Protein AF-A0A497NXS5-F1 (afdb_monomer_lite)

Sequence (259 aa):
MAKKSTVALAIIAIIGWTFWLGASTYSDSLRNEIISLKTELSSVKEAYNKILEENSKLLEENSLLEEENSLLKRDYAVLKENYSKLKVMYDRLVEEFEGVKDFKSKYEKLKREYEQLEIKYSELSALEEDYESLKEAYEKLKENYEKILREGEAIATSAEWISEDKRLKVTSELIPVFWFGKLRGYKVRVTVTNISNEPLGKVWIFIFPYVGDKLYTWDKYDHVTTVENLYMGESYTYEFDDLPKEMTTYKVLALSGIP

Foldseek 3Di:
DPPVVVVVVVVVVVVVVVVCVVVVVVVVVVVVVVVVVVVVVVVVVVVVVVVVVVVVVVVVVVVVVVVVVVVVVVVVVVVVVVVVVVVVVVVVVVVVVVVCVVVVVVVVVVVVVVVVVVVVVVVVVVVVVVVVVVVVVVVVLVVVVVVVVVLVVLEPQKDWDAAPVRQKTKMKGKAFDDDPSDGAFIKIKMKIFGQDPAWFQKKKKFKFFDQVPHTDDDDCPQGIDMDGGHGHRRMDMDMRPDHGPSGSYMDMHMDTDDD

Structure (mmCIF, N/CA/C/O backbone):
data_AF-A0A497NXS5-F1
#
_entry.id   AF-A0A497NXS5-F1
#
loop_
_atom_site.group_PDB
_atom_site.id
_atom_site.type_symbol
_atom_site.label_atom_id
_atom_site.label_alt_id
_atom_site.label_comp_id
_atom_site.label_asym_id
_atom_site.label_entity_id
_atom_site.label_seq_id
_atom_site.pdbx_PDB_ins_code
_atom_site.Cartn_x
_atom_site.Cartn_y
_atom_site.Cartn_z
_atom_site.occupancy
_atom_site.B_iso_or_equiv
_atom_site.auth_seq_id
_atom_site.auth_comp_id
_atom_site.auth_asym_id
_atom_site.auth_atom_id
_atom_site.pdbx_PDB_model_num
ATOM 1 N N . MET A 1 1 ? 79.998 34.307 -146.335 1.00 54.78 1 MET A N 1
ATOM 2 C CA . MET A 1 1 ? 79.649 32.997 -145.734 1.00 54.78 1 MET A CA 1
ATOM 3 C C . MET A 1 1 ? 79.576 33.020 -144.192 1.00 54.78 1 MET A C 1
ATOM 5 O O . MET A 1 1 ? 78.874 32.192 -143.636 1.00 54.78 1 MET A O 1
ATOM 9 N N . ALA A 1 2 ? 80.173 34.005 -143.496 1.00 56.09 2 ALA A N 1
ATOM 10 C CA . ALA A 1 2 ? 80.206 34.079 -142.022 1.00 56.09 2 ALA A CA 1
ATOM 11 C C . ALA A 1 2 ? 78.858 34.361 -141.306 1.00 56.09 2 ALA A C 1
ATOM 13 O O . ALA A 1 2 ? 78.621 33.825 -140.230 1.00 56.09 2 ALA A O 1
ATOM 14 N N . LYS A 1 3 ? 77.936 35.140 -141.900 1.00 56.00 3 LYS A N 1
ATOM 15 C CA . LYS A 1 3 ? 76.668 35.537 -141.240 1.00 56.00 3 LYS A CA 1
ATOM 16 C C . LYS A 1 3 ? 75.658 34.397 -141.017 1.00 56.00 3 LYS A C 1
ATOM 18 O O . LYS A 1 3 ? 74.812 34.518 -140.145 1.00 56.00 3 LYS A O 1
ATOM 23 N N . LYS A 1 4 ? 75.713 33.303 -141.791 1.00 57.88 4 LYS A N 1
ATOM 24 C CA . LYS A 1 4 ? 74.784 32.162 -141.622 1.00 57.88 4 LYS A CA 1
ATOM 25 C C . LYS A 1 4 ? 75.192 31.250 -140.455 1.00 57.88 4 LYS A C 1
ATOM 27 O O . LYS A 1 4 ? 74.324 30.712 -139.778 1.00 57.88 4 LYS A O 1
ATOM 32 N N . SER A 1 5 ? 76.496 31.132 -140.185 1.00 60.81 5 SER A N 1
ATOM 33 C CA . SER A 1 5 ? 77.036 30.315 -139.087 1.00 60.81 5 SER A CA 1
ATOM 34 C C . SER A 1 5 ? 76.746 30.917 -137.711 1.00 60.81 5 SER A C 1
ATOM 36 O O . SER A 1 5 ? 76.461 30.184 -136.769 1.00 60.81 5 SER A O 1
ATOM 38 N N . THR A 1 6 ? 76.780 32.245 -137.587 1.00 67.00 6 THR A N 1
ATOM 39 C CA . THR A 1 6 ? 76.453 32.943 -136.335 1.00 67.00 6 THR A CA 1
ATOM 40 C C . THR A 1 6 ? 74.967 32.862 -135.991 1.00 67.00 6 THR A C 1
ATOM 42 O O . THR A 1 6 ? 74.626 32.709 -134.823 1.00 67.00 6 THR A O 1
ATOM 45 N N . VAL A 1 7 ? 74.081 32.889 -136.993 1.00 69.31 7 VAL A N 1
ATOM 46 C CA . VAL A 1 7 ? 72.631 32.725 -136.783 1.00 69.31 7 VAL A CA 1
ATOM 47 C C . VAL A 1 7 ? 72.288 31.304 -136.319 1.00 69.31 7 VAL A C 1
ATOM 49 O O . VAL A 1 7 ? 71.499 31.145 -135.394 1.00 69.31 7 VAL A O 1
ATOM 52 N N . ALA A 1 8 ? 72.913 30.271 -136.894 1.00 70.12 8 ALA A N 1
ATOM 53 C CA . ALA A 1 8 ? 72.696 28.885 -136.469 1.00 70.12 8 ALA A CA 1
ATOM 54 C C . ALA A 1 8 ? 73.175 28.627 -135.026 1.00 70.12 8 ALA A C 1
ATOM 56 O O . ALA A 1 8 ? 72.462 28.003 -134.242 1.00 70.12 8 ALA A O 1
ATOM 57 N N . LEU A 1 9 ? 74.342 29.165 -134.652 1.00 72.44 9 LEU A N 1
ATOM 58 C CA . LEU A 1 9 ? 74.856 29.087 -133.279 1.00 72.44 9 LEU A CA 1
ATOM 59 C C . LEU A 1 9 ? 73.950 29.819 -132.277 1.00 72.44 9 LEU A C 1
ATOM 61 O O . LEU A 1 9 ? 73.725 29.311 -131.181 1.00 72.44 9 LEU A O 1
ATOM 65 N N . ALA A 1 10 ? 73.379 30.965 -132.660 1.00 70.94 10 ALA A N 1
ATOM 66 C CA . ALA A 1 10 ? 72.433 31.695 -131.819 1.00 70.94 10 ALA A CA 1
ATOM 67 C C . ALA A 1 10 ? 71.135 30.904 -131.579 1.00 70.94 10 ALA A C 1
ATOM 69 O O . ALA A 1 10 ? 70.653 30.849 -130.452 1.00 70.94 10 ALA A O 1
ATOM 70 N N . ILE A 1 11 ? 70.597 30.237 -132.607 1.00 72.56 11 ILE A N 1
ATOM 71 C CA . ILE A 1 11 ? 69.391 29.403 -132.477 1.00 72.56 11 ILE A CA 1
ATOM 72 C C . ILE A 1 11 ? 69.649 28.204 -131.554 1.00 72.56 11 ILE A C 1
ATOM 74 O O . ILE A 1 11 ? 68.834 27.928 -130.679 1.00 72.56 11 ILE A O 1
ATOM 78 N N . ILE A 1 12 ? 70.795 27.527 -131.690 1.00 74.56 12 ILE A N 1
ATOM 79 C CA . ILE A 1 12 ? 71.166 26.399 -130.818 1.00 74.56 12 ILE A CA 1
ATOM 80 C C . ILE A 1 12 ? 71.338 26.860 -129.366 1.00 74.56 12 ILE A C 1
ATOM 82 O O . ILE A 1 12 ? 70.873 26.177 -128.458 1.00 74.56 12 ILE A O 1
ATOM 86 N N . ALA A 1 13 ? 71.943 28.028 -129.137 1.00 72.62 13 ALA A N 1
ATOM 87 C CA . ALA A 1 13 ? 72.076 28.593 -127.797 1.00 72.62 13 ALA A CA 1
ATOM 88 C C . ALA A 1 13 ? 70.711 28.938 -127.174 1.00 72.62 13 ALA A C 1
ATOM 90 O O . ALA A 1 13 ? 70.489 28.648 -126.002 1.00 72.62 13 ALA A O 1
ATOM 91 N N . ILE A 1 14 ? 69.774 29.488 -127.956 1.00 73.06 14 ILE A N 1
ATOM 92 C CA . ILE A 1 14 ? 68.408 29.791 -127.496 1.00 73.06 14 ILE A CA 1
ATOM 93 C C . ILE A 1 14 ? 67.638 28.502 -127.187 1.00 73.06 14 ILE A C 1
ATOM 95 O O . ILE A 1 14 ? 66.995 28.411 -126.142 1.00 73.06 14 ILE A O 1
ATOM 99 N N . ILE A 1 15 ? 67.720 27.483 -128.047 1.00 72.12 15 ILE A N 1
ATOM 100 C CA . ILE A 1 15 ? 67.072 26.182 -127.812 1.00 72.12 15 ILE A CA 1
ATOM 101 C C . ILE A 1 15 ? 67.685 25.492 -126.586 1.00 72.12 15 ILE A C 1
ATOM 103 O O . ILE A 1 15 ? 66.959 24.993 -125.734 1.00 72.12 15 ILE A O 1
ATOM 107 N N . GLY A 1 16 ? 69.012 25.519 -126.447 1.00 70.94 16 GLY A N 1
ATOM 108 C CA . GLY A 1 16 ? 69.706 24.978 -125.280 1.00 70.94 16 GLY A CA 1
ATOM 109 C C . GLY A 1 16 ? 69.323 25.698 -123.986 1.00 70.94 16 GLY A C 1
ATOM 110 O O . GLY A 1 16 ? 69.068 25.046 -122.978 1.00 70.94 16 GLY A O 1
ATOM 111 N N . TRP A 1 17 ? 69.210 27.029 -124.016 1.00 72.31 17 TRP A N 1
ATOM 112 C CA . TRP A 1 17 ? 68.829 27.819 -122.846 1.00 72.31 17 TRP A CA 1
ATOM 113 C C . TRP A 1 17 ? 67.354 27.635 -122.475 1.00 72.31 17 TRP A C 1
ATOM 115 O O . TRP A 1 17 ? 67.046 27.472 -121.299 1.00 72.31 17 TRP A O 1
ATOM 125 N N . THR A 1 18 ? 66.453 27.580 -123.461 1.00 68.19 18 THR A N 1
ATOM 126 C CA . THR A 1 18 ? 65.016 27.325 -123.238 1.00 68.19 18 THR A CA 1
ATOM 127 C C . THR A 1 18 ? 64.747 25.901 -122.754 1.00 68.19 18 THR A C 1
ATOM 129 O O . THR A 1 18 ? 63.936 25.718 -121.850 1.00 68.19 18 THR A O 1
ATOM 132 N N . PHE A 1 19 ? 65.467 24.901 -123.273 1.00 73.81 19 PHE A N 1
ATOM 133 C CA . PHE A 1 19 ? 65.402 23.526 -122.773 1.00 73.81 19 PHE A CA 1
ATOM 134 C C . PHE A 1 19 ? 65.973 23.408 -121.356 1.00 73.81 19 PHE A C 1
ATOM 136 O O . PHE A 1 19 ? 65.349 22.781 -120.506 1.00 73.81 19 PHE A O 1
ATOM 143 N N . TRP A 1 20 ? 67.115 24.042 -121.068 1.00 73.06 20 TRP A N 1
ATOM 144 C CA . TRP A 1 20 ? 67.703 24.047 -119.726 1.00 73.06 20 TRP A CA 1
ATOM 145 C C . TRP A 1 20 ? 66.806 24.759 -118.711 1.00 73.06 20 TRP A C 1
ATOM 147 O O . TRP A 1 20 ? 66.601 24.221 -117.631 1.00 73.06 20 TRP A O 1
ATOM 157 N N . LEU A 1 21 ? 66.213 25.903 -119.075 1.00 66.31 21 LEU A N 1
ATOM 158 C CA . LEU A 1 21 ? 65.217 26.610 -118.262 1.00 66.31 21 LEU A CA 1
ATOM 159 C C . LEU A 1 21 ? 63.960 25.760 -118.029 1.00 66.31 21 LEU A C 1
ATOM 161 O O . LEU A 1 21 ? 63.461 25.708 -116.911 1.00 66.31 21 LEU A O 1
ATOM 165 N N . GLY A 1 22 ? 63.444 25.071 -119.050 1.00 67.75 22 GLY A N 1
ATOM 166 C CA . GLY A 1 22 ? 62.284 24.182 -118.906 1.00 67.75 22 GLY A CA 1
ATOM 167 C C . GLY A 1 22 ? 62.575 22.949 -118.041 1.00 67.75 22 GLY A C 1
ATOM 168 O O . GLY A 1 22 ? 61.784 22.594 -117.171 1.00 67.75 22 GLY A O 1
ATOM 169 N N . ALA A 1 23 ? 63.736 22.320 -118.235 1.00 67.00 23 ALA A N 1
ATOM 170 C CA . ALA A 1 23 ? 64.165 21.161 -117.458 1.00 67.00 23 ALA A CA 1
ATOM 171 C C . ALA A 1 23 ? 64.509 21.528 -116.003 1.00 67.00 23 ALA A C 1
ATOM 173 O O . ALA A 1 23 ? 64.171 20.770 -115.093 1.00 67.00 23 ALA A O 1
ATOM 174 N N . SER A 1 24 ? 65.134 22.688 -115.765 1.00 72.00 24 SER A N 1
ATOM 175 C CA . SER A 1 24 ? 65.452 23.165 -114.415 1.00 72.00 24 SER A CA 1
ATOM 176 C C . SER A 1 24 ? 64.194 23.560 -113.650 1.00 72.00 24 SER A C 1
ATOM 178 O O . SER A 1 24 ? 63.999 23.092 -112.535 1.00 72.00 24 SER A O 1
ATOM 180 N N . THR A 1 25 ? 63.282 24.313 -114.270 1.00 72.12 25 THR A N 1
ATOM 181 C CA . THR A 1 25 ? 62.027 24.738 -113.625 1.00 72.12 25 THR A CA 1
ATOM 182 C C . THR A 1 25 ? 61.106 23.565 -113.283 1.00 72.12 25 THR A C 1
ATOM 184 O O . THR A 1 25 ? 60.545 23.534 -112.188 1.00 72.12 25 THR A O 1
ATOM 187 N N . TYR A 1 26 ? 60.984 22.565 -114.163 1.00 72.44 26 TYR A N 1
ATOM 188 C CA . TYR A 1 26 ? 60.206 21.354 -113.879 1.00 72.44 26 TYR A CA 1
ATOM 189 C C . TYR A 1 26 ? 60.838 20.507 -112.761 1.00 72.44 26 TYR A C 1
ATOM 191 O O . TYR A 1 26 ? 60.142 20.047 -111.853 1.00 72.44 26 TYR A O 1
ATOM 199 N N . SER A 1 27 ? 62.167 20.353 -112.781 1.00 77.69 27 SER A N 1
ATOM 200 C CA . SER A 1 27 ? 62.915 19.666 -111.721 1.00 77.69 27 SER A CA 1
ATOM 201 C C . SER A 1 27 ? 62.800 20.383 -110.369 1.00 77.69 27 SER A C 1
ATOM 203 O O . SER A 1 27 ? 62.645 19.727 -109.339 1.00 77.69 27 SER A O 1
ATOM 205 N N . ASP A 1 28 ? 62.850 21.716 -110.355 1.00 83.75 28 ASP A N 1
ATOM 206 C CA . ASP A 1 28 ? 62.702 22.521 -109.141 1.00 83.75 28 ASP A CA 1
ATOM 207 C C . ASP A 1 28 ? 61.271 22.453 -108.585 1.00 83.75 28 ASP A C 1
ATOM 209 O O . ASP A 1 28 ? 61.092 22.361 -107.370 1.00 83.75 28 ASP A O 1
ATOM 213 N N . SER A 1 29 ? 60.250 22.409 -109.450 1.00 84.38 29 SER A N 1
ATOM 214 C CA . SER A 1 29 ? 58.847 22.241 -109.041 1.00 84.38 29 SER A CA 1
ATOM 215 C C . SER A 1 29 ? 58.609 20.911 -108.323 1.00 84.38 29 SER A C 1
ATOM 217 O O . SER A 1 29 ? 58.080 20.900 -107.212 1.00 84.38 29 SER A O 1
ATOM 219 N N . LEU A 1 30 ? 59.048 19.794 -108.916 1.00 83.31 30 LEU A N 1
ATOM 220 C CA . LEU A 1 30 ? 58.937 18.465 -108.301 1.00 83.31 30 LEU A CA 1
ATOM 221 C C . LEU A 1 30 ? 59.725 18.378 -106.991 1.00 83.31 30 LEU A C 1
ATOM 223 O O . LEU A 1 30 ? 59.269 17.788 -106.013 1.00 83.31 30 LEU A O 1
ATOM 227 N N . ARG A 1 31 ? 60.911 18.994 -106.945 1.00 85.94 31 ARG A N 1
ATOM 228 C CA . ARG A 1 31 ? 61.721 19.061 -105.727 1.00 85.94 31 ARG A CA 1
ATOM 229 C C . ARG A 1 31 ? 61.001 19.821 -104.613 1.00 85.94 31 ARG A C 1
ATOM 231 O O . ARG A 1 31 ? 61.014 19.358 -103.474 1.00 85.94 31 ARG A O 1
ATOM 238 N N . ASN A 1 32 ? 60.373 20.952 -104.929 1.00 88.38 32 ASN A N 1
ATOM 239 C CA . ASN A 1 32 ? 59.605 21.740 -103.965 1.00 88.38 32 ASN A CA 1
ATOM 240 C C . ASN A 1 32 ? 58.371 20.979 -103.461 1.00 88.38 32 ASN A C 1
ATOM 242 O O . ASN A 1 32 ? 58.101 20.998 -102.263 1.00 88.38 32 ASN A O 1
ATOM 246 N N . GLU A 1 33 ? 57.676 20.248 -104.335 1.00 89.75 33 GLU A N 1
ATOM 247 C CA . GLU A 1 33 ? 56.541 19.397 -103.958 1.00 89.75 33 GLU A CA 1
ATOM 248 C C . GLU A 1 33 ? 56.971 18.249 -103.028 1.00 89.75 33 GLU A C 1
ATOM 250 O O . GLU A 1 33 ? 56.355 18.036 -101.986 1.00 89.75 33 GLU A O 1
ATOM 255 N N . ILE A 1 34 ? 58.098 17.583 -103.316 1.00 87.12 34 ILE A N 1
ATOM 256 C CA . ILE A 1 34 ? 58.685 16.561 -102.429 1.00 87.12 34 ILE A CA 1
ATOM 257 C C . ILE A 1 34 ? 59.048 17.154 -101.059 1.00 87.12 34 ILE A C 1
ATOM 259 O O . ILE A 1 34 ? 58.826 16.514 -100.029 1.00 87.12 34 ILE A O 1
ATOM 263 N N . ILE A 1 35 ? 59.607 18.369 -101.023 1.00 91.31 35 ILE A N 1
ATOM 264 C CA . ILE A 1 35 ? 59.926 19.064 -99.767 1.00 91.31 35 ILE A CA 1
ATOM 265 C C . ILE A 1 35 ? 58.641 19.406 -98.991 1.00 91.31 35 ILE A C 1
ATOM 267 O O . ILE A 1 35 ? 58.600 19.187 -97.777 1.00 91.31 35 ILE A O 1
ATOM 271 N N . SER A 1 36 ? 57.591 19.883 -99.670 1.00 93.00 36 SER A N 1
ATOM 272 C CA . SER A 1 36 ? 56.281 20.174 -99.064 1.00 93.00 36 SER A CA 1
ATOM 273 C C . SER A 1 36 ? 55.655 18.919 -98.464 1.00 93.00 36 SER A C 1
ATOM 275 O O . SER A 1 36 ? 55.391 18.882 -97.265 1.00 93.00 36 SER A O 1
ATOM 277 N N . LEU A 1 37 ? 55.544 17.845 -99.250 1.00 92.44 37 LEU A N 1
ATOM 278 C CA . LEU A 1 37 ? 54.993 16.562 -98.805 1.00 92.44 37 LEU A CA 1
ATOM 279 C C . LEU A 1 37 ? 55.778 15.971 -97.631 1.00 92.44 37 LEU A C 1
ATOM 281 O O . LEU A 1 37 ? 55.194 15.414 -96.705 1.00 92.44 37 LEU A O 1
ATOM 285 N N . LYS A 1 38 ? 57.109 16.109 -97.625 1.00 90.62 38 LYS A N 1
ATOM 286 C CA . LYS A 1 38 ? 57.935 15.664 -96.496 1.00 90.62 38 LYS A CA 1
ATOM 287 C C . LYS A 1 38 ? 57.665 16.484 -95.232 1.00 90.62 38 LYS A C 1
ATOM 289 O O . LYS A 1 38 ? 57.680 15.926 -94.135 1.00 90.62 38 LYS A O 1
ATOM 294 N N . THR A 1 39 ? 57.420 17.783 -95.382 1.00 93.19 39 THR A N 1
ATOM 295 C CA . THR A 1 39 ? 57.075 18.680 -94.270 1.00 93.19 39 THR A CA 1
ATOM 296 C C . THR A 1 39 ? 55.691 18.345 -93.717 1.00 93.19 39 THR A C 1
ATOM 298 O O . THR A 1 39 ? 55.542 18.174 -92.508 1.00 93.19 39 THR A O 1
ATOM 301 N N . GLU A 1 40 ? 54.704 18.153 -94.592 1.00 93.69 40 GLU A N 1
ATOM 302 C CA . GLU A 1 40 ? 53.353 17.715 -94.228 1.00 93.69 40 GLU A CA 1
ATOM 303 C C . GLU A 1 40 ? 53.371 16.354 -93.529 1.00 93.69 40 GLU A C 1
ATOM 305 O O . GLU A 1 40 ? 52.778 16.204 -92.464 1.00 93.69 40 GLU A O 1
ATOM 310 N N . LEU A 1 41 ? 54.126 15.382 -94.053 1.00 92.94 41 LEU A N 1
ATOM 311 C CA . LEU A 1 41 ? 54.291 14.071 -93.424 1.00 92.94 41 LEU A CA 1
ATOM 312 C C . LEU A 1 41 ? 54.907 14.182 -92.021 1.00 92.94 41 LEU A C 1
ATOM 314 O O . LEU A 1 41 ? 54.487 13.468 -91.110 1.00 92.94 41 LEU A O 1
ATOM 318 N N . SER A 1 42 ? 55.886 15.074 -91.834 1.00 93.19 42 SER A N 1
ATOM 319 C CA . SER A 1 42 ? 56.467 15.342 -90.513 1.00 93.19 42 SER A CA 1
ATOM 320 C C . SER A 1 42 ? 55.426 15.925 -89.557 1.00 93.19 42 SER A C 1
ATOM 322 O O . SER A 1 42 ? 55.287 15.434 -88.440 1.00 93.19 42 SER A O 1
ATOM 324 N N . SER A 1 43 ? 54.643 16.905 -90.016 1.00 94.38 43 SER A N 1
ATOM 325 C CA . SER A 1 43 ? 53.582 17.533 -89.220 1.00 94.38 43 SER A CA 1
ATOM 326 C C . SER A 1 43 ? 52.477 16.541 -88.837 1.00 94.38 43 SER A C 1
ATOM 328 O O . SER A 1 43 ? 52.072 16.482 -87.676 1.00 94.38 43 SER A O 1
ATOM 330 N N . VAL A 1 44 ? 52.041 15.690 -89.772 1.00 95.06 44 VAL A N 1
ATOM 331 C CA . VAL A 1 44 ? 51.062 14.624 -89.506 1.00 95.06 44 VAL A CA 1
ATOM 332 C C . VAL A 1 44 ? 51.605 13.624 -88.487 1.00 95.06 44 VAL A C 1
ATOM 334 O O . VAL A 1 44 ? 50.876 13.209 -87.588 1.00 95.06 44 VAL A O 1
ATOM 337 N N . LYS A 1 45 ? 52.887 13.253 -88.580 1.00 93.25 45 LYS A N 1
ATOM 338 C CA . LYS A 1 45 ? 53.520 12.340 -87.620 1.00 93.25 45 LYS A CA 1
ATOM 339 C C . LYS A 1 45 ? 53.586 12.939 -86.213 1.00 93.25 45 LYS A C 1
ATOM 341 O O . LYS A 1 45 ? 53.343 12.229 -85.240 1.00 93.25 45 LYS A O 1
ATOM 346 N N . GLU A 1 46 ? 53.886 14.229 -86.099 1.00 95.81 46 GLU A N 1
ATOM 347 C CA . GLU A 1 46 ? 53.863 14.948 -84.820 1.00 95.81 46 GLU A CA 1
ATOM 348 C C . GLU A 1 46 ? 52.448 15.008 -84.232 1.00 95.81 46 GLU A C 1
ATOM 350 O O . GLU A 1 46 ? 52.262 14.676 -83.060 1.00 95.81 46 GLU A O 1
ATOM 355 N N . ALA A 1 47 ? 51.443 15.339 -85.048 1.00 94.81 47 ALA A N 1
ATOM 356 C CA . ALA A 1 47 ? 50.044 15.343 -84.626 1.00 94.81 47 ALA A CA 1
ATOM 357 C C . ALA A 1 47 ? 49.575 13.950 -84.172 1.00 94.81 47 ALA A C 1
ATOM 359 O O . ALA A 1 47 ? 48.935 13.827 -83.129 1.00 94.81 47 ALA A O 1
ATOM 360 N N . TYR A 1 48 ? 49.945 12.895 -84.905 1.00 94.44 48 TYR A N 1
ATOM 361 C CA . TYR A 1 48 ? 49.650 11.511 -84.533 1.00 94.44 48 TYR A CA 1
ATOM 362 C C . TYR A 1 48 ? 50.268 11.138 -83.181 1.00 94.44 48 TYR A C 1
ATOM 364 O O . TYR A 1 48 ? 49.579 10.593 -82.321 1.00 94.44 48 TYR A O 1
ATOM 372 N N . ASN A 1 49 ? 51.545 11.466 -82.963 1.00 95.56 49 ASN A N 1
ATOM 373 C CA . ASN A 1 49 ? 52.213 11.190 -81.692 1.00 95.56 49 ASN A CA 1
ATOM 374 C C . ASN A 1 49 ? 51.559 11.946 -80.527 1.00 95.56 49 ASN A C 1
ATOM 376 O O . ASN A 1 49 ? 51.403 11.377 -79.449 1.00 95.56 49 ASN A O 1
ATOM 380 N N . LYS A 1 50 ? 51.127 13.194 -80.750 1.00 97.00 50 LYS A N 1
ATOM 381 C CA . LYS A 1 50 ? 50.408 13.978 -79.742 1.00 97.00 50 LYS A CA 1
ATOM 382 C C . LYS A 1 50 ? 49.062 13.342 -79.380 1.00 97.00 50 LYS A C 1
ATOM 384 O O . LYS A 1 50 ? 48.766 13.182 -78.202 1.00 97.00 50 LYS A O 1
ATOM 389 N N . ILE A 1 51 ? 48.288 12.916 -80.379 1.00 96.62 51 ILE A N 1
ATOM 390 C CA . ILE A 1 51 ? 47.018 12.202 -80.168 1.00 96.62 51 ILE A CA 1
ATOM 391 C C . ILE A 1 51 ? 47.251 10.878 -79.427 1.00 96.62 51 ILE A C 1
ATOM 393 O O . ILE A 1 51 ? 46.456 10.500 -78.570 1.00 96.62 51 ILE A O 1
ATOM 397 N N . LEU A 1 52 ? 48.333 10.158 -79.736 1.00 95.69 52 LEU A N 1
ATOM 398 C CA . LEU A 1 52 ? 48.682 8.917 -79.044 1.00 95.69 52 LEU A CA 1
ATOM 399 C C . LEU A 1 52 ? 48.994 9.160 -77.558 1.00 95.69 52 LEU A C 1
ATOM 401 O O . LEU A 1 52 ? 48.554 8.388 -76.704 1.00 95.69 52 LEU A O 1
ATOM 405 N N . GLU A 1 53 ? 49.720 10.234 -77.247 1.00 96.69 53 GLU A N 1
ATOM 406 C CA . GLU A 1 53 ? 50.006 10.639 -75.869 1.00 96.69 53 GLU A CA 1
ATOM 407 C C . GLU A 1 53 ? 48.727 11.059 -75.125 1.00 96.69 53 GLU A C 1
ATOM 409 O O . GLU A 1 53 ? 48.494 10.608 -74.005 1.00 96.69 53 GLU A O 1
ATOM 414 N N . GLU A 1 54 ? 47.866 11.863 -75.757 1.00 97.25 54 GLU A N 1
ATOM 415 C CA . GLU A 1 54 ? 46.572 12.278 -75.194 1.00 97.25 54 GLU A CA 1
ATOM 416 C C . GLU A 1 54 ? 45.656 11.075 -74.928 1.00 97.25 54 GLU A C 1
ATOM 418 O O . GLU A 1 54 ? 45.096 10.961 -73.840 1.00 97.25 54 GLU A O 1
ATOM 423 N N . ASN A 1 55 ? 45.565 10.127 -75.865 1.00 95.81 55 ASN A N 1
ATOM 424 C CA . ASN A 1 55 ? 44.800 8.892 -75.668 1.00 95.81 55 ASN A CA 1
ATOM 425 C C . ASN A 1 55 ? 45.356 8.037 -74.525 1.00 95.81 55 ASN A C 1
ATOM 427 O O . ASN A 1 55 ? 44.584 7.425 -73.792 1.00 95.81 55 ASN A O 1
ATOM 431 N N . SER A 1 56 ? 46.681 7.995 -74.361 1.00 96.50 56 SER A N 1
ATOM 432 C CA . SER A 1 56 ? 47.306 7.255 -73.260 1.00 96.50 56 SER A CA 1
ATOM 433 C C . SER A 1 56 ? 46.947 7.872 -71.904 1.00 96.50 56 SER A C 1
ATOM 435 O O . SER A 1 56 ? 46.594 7.141 -70.984 1.00 96.50 56 SER A O 1
ATOM 437 N N . LYS A 1 57 ? 46.949 9.211 -71.804 1.00 97.25 57 LYS A N 1
ATOM 438 C CA . LYS A 1 57 ? 46.522 9.938 -70.594 1.00 97.25 57 LYS A CA 1
ATOM 439 C C . LYS A 1 57 ? 45.041 9.725 -70.287 1.00 97.25 57 LYS A C 1
ATOM 441 O O . LYS A 1 57 ? 44.698 9.422 -69.153 1.00 97.25 57 LYS A O 1
ATOM 446 N N . LEU A 1 58 ? 44.173 9.807 -71.297 1.00 97.25 58 LEU A N 1
ATOM 447 C CA . LEU A 1 58 ? 42.736 9.557 -71.124 1.00 97.25 58 LEU A CA 1
ATOM 448 C C . LEU A 1 58 ? 42.445 8.132 -70.641 1.00 97.25 58 LEU A C 1
ATOM 450 O O . LEU A 1 58 ? 41.525 7.920 -69.856 1.00 97.25 58 LEU A O 1
ATOM 454 N N . LEU A 1 59 ? 43.219 7.149 -71.103 1.00 97.12 59 LEU A N 1
ATOM 455 C CA . LEU A 1 59 ? 43.062 5.762 -70.675 1.00 97.12 59 LEU A CA 1
ATOM 456 C C . LEU A 1 59 ? 43.459 5.575 -69.203 1.00 97.12 59 LEU A C 1
ATOM 458 O O . LEU A 1 59 ? 42.780 4.850 -68.476 1.00 97.12 59 LEU A O 1
ATOM 462 N N . GLU A 1 60 ? 44.511 6.263 -68.756 1.00 97.12 60 GLU A N 1
ATOM 463 C CA . GLU A 1 60 ? 44.913 6.306 -67.347 1.00 97.12 60 GLU A CA 1
ATOM 464 C C . GLU A 1 60 ? 43.853 7.001 -66.477 1.00 97.12 60 GLU A C 1
ATOM 466 O O . GLU A 1 60 ? 43.408 6.430 -65.481 1.00 97.12 60 GLU A O 1
ATOM 471 N N . GLU A 1 61 ? 43.366 8.176 -66.891 1.00 97.75 61 GLU A N 1
ATOM 472 C CA . GLU A 1 61 ? 42.291 8.899 -66.197 1.00 97.75 61 GLU A CA 1
ATOM 473 C C . GLU A 1 61 ? 41.010 8.060 -66.087 1.00 97.75 61 GLU A C 1
ATOM 475 O O . GLU A 1 61 ? 40.393 8.005 -65.022 1.00 97.75 61 GLU A O 1
ATOM 480 N N . ASN A 1 62 ? 40.623 7.355 -67.154 1.00 96.94 62 ASN A N 1
ATOM 481 C CA . ASN A 1 62 ? 39.444 6.492 -67.124 1.00 96.94 62 ASN A CA 1
ATOM 482 C C . ASN A 1 62 ? 39.626 5.305 -66.164 1.00 96.94 62 ASN A C 1
ATOM 484 O O . ASN A 1 62 ? 38.693 4.953 -65.446 1.00 96.94 62 ASN A O 1
ATOM 488 N N . SER A 1 63 ? 40.830 4.725 -66.098 1.00 97.00 63 SER A N 1
ATOM 489 C CA . SER A 1 63 ? 41.138 3.666 -65.129 1.00 97.00 63 SER A CA 1
ATOM 490 C C . SER A 1 63 ? 41.030 4.164 -63.683 1.00 97.00 63 SER A C 1
ATOM 492 O O . SER A 1 63 ? 40.505 3.446 -62.832 1.00 97.00 63 SER A O 1
ATOM 494 N N . LEU A 1 64 ? 41.496 5.385 -63.399 1.00 97.81 64 LEU A N 1
ATOM 495 C CA . LEU A 1 64 ? 41.378 5.994 -62.070 1.00 97.81 64 LEU A CA 1
ATOM 496 C C . LEU A 1 64 ? 39.914 6.270 -61.706 1.00 97.81 64 LEU A C 1
ATOM 498 O O . LEU A 1 64 ? 39.479 5.944 -60.603 1.00 97.81 64 LEU A O 1
ATOM 502 N N . LEU A 1 65 ? 39.123 6.793 -62.648 1.00 97.56 65 LEU A N 1
ATOM 503 C CA . LEU A 1 65 ? 37.690 7.026 -62.446 1.00 97.56 65 LEU A CA 1
ATOM 504 C C . LEU A 1 65 ? 36.914 5.726 -62.189 1.00 97.56 65 LEU A C 1
ATOM 506 O O . LEU A 1 65 ? 35.982 5.706 -61.381 1.00 97.56 65 LEU A O 1
ATOM 510 N N . GLU A 1 66 ? 37.278 4.629 -62.855 1.00 97.50 66 GLU A N 1
ATOM 511 C CA . GLU A 1 66 ? 36.688 3.314 -62.592 1.00 97.50 66 GLU A CA 1
ATOM 512 C C . GLU A 1 66 ? 36.993 2.824 -61.170 1.00 97.50 66 GLU A C 1
ATOM 514 O O . GLU A 1 66 ? 36.095 2.305 -60.491 1.00 97.50 66 GLU A O 1
ATOM 519 N N . GLU A 1 67 ? 38.223 3.032 -60.694 1.00 97.62 67 GLU A N 1
ATOM 520 C CA . GLU A 1 67 ? 38.620 2.707 -59.325 1.00 97.62 67 GLU A CA 1
ATOM 521 C C . GLU A 1 67 ? 37.856 3.559 -58.300 1.00 97.62 67 GLU A C 1
ATOM 523 O O . GLU A 1 67 ? 37.224 3.005 -57.394 1.00 97.62 67 GLU A O 1
ATOM 528 N N . GLU A 1 68 ? 37.812 4.882 -58.480 1.00 97.94 68 GLU A N 1
ATOM 529 C CA . GLU A 1 68 ? 37.064 5.799 -57.610 1.00 97.94 68 GLU A CA 1
ATOM 530 C C . GLU A 1 68 ? 35.572 5.450 -57.549 1.00 97.94 68 GLU A C 1
ATOM 532 O O . GLU A 1 68 ? 34.973 5.405 -56.471 1.00 97.94 68 GLU A O 1
ATOM 537 N N . ASN A 1 69 ? 34.958 5.125 -58.689 1.00 97.31 69 ASN A N 1
ATOM 538 C CA . ASN A 1 69 ? 33.555 4.721 -58.745 1.00 97.31 69 ASN A CA 1
ATOM 539 C C . ASN A 1 69 ? 33.315 3.387 -58.012 1.00 97.31 69 ASN A C 1
ATOM 541 O O . ASN A 1 69 ? 32.281 3.191 -57.366 1.00 97.31 69 ASN A O 1
ATOM 545 N N . SER A 1 70 ? 34.272 2.459 -58.080 1.00 97.31 70 SER A N 1
ATOM 546 C CA . SER A 1 70 ? 34.226 1.201 -57.328 1.00 97.31 70 SER A CA 1
ATOM 547 C C . SER A 1 70 ? 34.307 1.439 -55.815 1.00 97.31 70 SER A C 1
ATOM 549 O O . SER A 1 70 ? 33.526 0.850 -55.056 1.00 97.31 70 SER A O 1
ATOM 551 N N . LEU A 1 71 ? 35.188 2.344 -55.372 1.00 97.75 71 LEU A N 1
ATOM 552 C CA . LEU A 1 71 ? 35.283 2.764 -53.970 1.00 97.75 71 LEU A CA 1
ATOM 553 C C . LEU A 1 71 ? 33.978 3.408 -53.496 1.00 97.75 71 LEU A C 1
ATOM 555 O O . LEU A 1 71 ? 33.405 2.969 -52.499 1.00 97.75 71 LEU A O 1
ATOM 559 N N . LEU A 1 72 ? 33.440 4.355 -54.267 1.00 97.81 72 LEU A N 1
ATOM 560 C CA . LEU A 1 72 ? 32.206 5.057 -53.925 1.00 97.81 72 LEU A CA 1
ATOM 561 C C . LEU A 1 72 ? 31.010 4.104 -53.788 1.00 97.81 72 LEU A C 1
ATOM 563 O O . LEU A 1 72 ? 30.197 4.242 -52.872 1.00 97.81 72 LEU A O 1
ATOM 567 N N . LYS A 1 73 ? 30.905 3.095 -54.662 1.00 97.75 73 LYS A N 1
ATOM 568 C CA . LYS A 1 73 ? 29.870 2.053 -54.553 1.00 97.75 73 LYS A CA 1
ATOM 569 C C . LYS A 1 73 ? 29.987 1.257 -53.257 1.00 97.75 73 LYS A C 1
ATOM 571 O O . LYS A 1 73 ? 28.962 0.926 -52.655 1.00 97.75 73 LYS A O 1
ATOM 576 N N . ARG A 1 74 ? 31.212 0.946 -52.826 1.00 97.88 74 ARG A N 1
ATOM 577 C CA . ARG A 1 74 ? 31.461 0.234 -51.567 1.00 97.88 74 ARG A CA 1
ATOM 578 C C . ARG A 1 74 ? 31.072 1.095 -50.371 1.00 97.88 74 ARG A C 1
ATOM 580 O O . ARG A 1 74 ? 30.332 0.621 -49.511 1.00 97.88 74 ARG A O 1
ATOM 587 N N . ASP A 1 75 ? 31.491 2.354 -50.359 1.00 98.00 75 ASP A N 1
ATOM 588 C CA . ASP A 1 75 ? 31.176 3.293 -49.281 1.00 98.00 75 ASP A CA 1
ATOM 589 C C . ASP A 1 75 ? 29.668 3.525 -49.168 1.00 98.00 75 ASP A C 1
ATOM 591 O O . ASP A 1 75 ? 29.105 3.503 -48.072 1.00 98.00 75 ASP A O 1
ATOM 595 N N . TYR A 1 76 ? 28.977 3.642 -50.305 1.00 97.81 76 TYR A N 1
ATOM 596 C CA . TYR A 1 76 ? 27.522 3.736 -50.337 1.00 97.81 76 TYR A CA 1
ATOM 597 C C . TYR A 1 76 ? 26.840 2.488 -49.754 1.00 97.81 76 TYR A C 1
ATOM 599 O O . TYR A 1 76 ? 25.873 2.605 -48.998 1.00 97.81 76 TYR A O 1
ATOM 607 N N . ALA A 1 77 ? 27.340 1.288 -50.067 1.00 97.56 77 ALA A N 1
ATOM 608 C CA . ALA A 1 77 ? 26.804 0.048 -49.509 1.00 97.56 77 ALA A CA 1
ATOM 609 C C . ALA A 1 77 ? 26.973 -0.012 -47.980 1.00 97.56 77 ALA A C 1
ATOM 611 O O . ALA A 1 77 ? 26.014 -0.333 -47.274 1.00 97.56 77 ALA A O 1
ATOM 612 N N . VAL A 1 78 ? 28.148 0.374 -47.470 1.00 98.06 78 VAL A N 1
ATOM 613 C CA . VAL A 1 78 ? 28.424 0.459 -46.025 1.00 98.06 78 VAL A CA 1
ATOM 614 C C . VAL A 1 78 ? 27.510 1.485 -45.354 1.00 98.06 78 VAL A C 1
ATOM 616 O O . VAL A 1 78 ? 26.906 1.202 -44.317 1.00 98.06 78 VAL A O 1
ATOM 619 N N . LEU A 1 79 ? 27.349 2.666 -45.955 1.00 97.75 79 LEU A N 1
ATOM 620 C CA . LEU A 1 79 ? 26.473 3.711 -45.428 1.00 97.75 79 LEU A CA 1
ATOM 621 C C . LEU A 1 79 ? 25.015 3.241 -45.349 1.00 97.75 79 LEU A C 1
ATOM 623 O O . LEU A 1 79 ? 24.339 3.475 -44.346 1.00 97.75 79 LEU A O 1
ATOM 627 N N . LYS A 1 80 ? 24.540 2.534 -46.379 1.00 97.88 80 LYS A N 1
ATOM 628 C CA . LYS A 1 80 ? 23.193 1.958 -46.413 1.00 97.88 80 LYS A CA 1
ATOM 629 C C . LYS A 1 80 ? 22.984 0.924 -45.303 1.00 97.88 80 LYS A C 1
ATOM 631 O O . LYS A 1 80 ? 21.932 0.924 -44.662 1.00 97.88 80 LYS A O 1
ATOM 636 N N . GLU A 1 81 ? 23.973 0.070 -45.050 1.00 97.81 81 GLU A N 1
ATOM 637 C CA . GLU A 1 81 ? 23.920 -0.903 -43.954 1.00 97.81 81 GLU A CA 1
ATOM 638 C C . GLU A 1 81 ? 23.880 -0.205 -42.586 1.00 97.81 81 GLU A C 1
ATOM 640 O O . GLU A 1 81 ? 23.037 -0.527 -41.744 1.00 97.81 81 GLU A O 1
ATOM 645 N N . ASN A 1 82 ? 24.734 0.801 -42.382 1.00 97.69 82 ASN A N 1
ATOM 646 C CA . ASN A 1 82 ? 24.773 1.584 -41.148 1.00 97.69 82 ASN A CA 1
ATOM 647 C C . ASN A 1 82 ? 23.453 2.317 -40.892 1.00 97.69 82 ASN A C 1
ATOM 649 O O . ASN A 1 82 ? 22.948 2.294 -39.769 1.00 97.69 82 ASN A O 1
ATOM 653 N N . TYR A 1 83 ? 22.853 2.904 -41.930 1.00 97.62 83 TYR A N 1
ATOM 654 C CA . TYR A 1 83 ? 21.536 3.527 -41.829 1.00 97.62 83 TYR A CA 1
ATOM 655 C C . TYR A 1 83 ? 20.460 2.519 -41.403 1.00 97.62 83 TYR A C 1
ATOM 657 O O . TYR A 1 83 ? 19.657 2.805 -40.516 1.00 97.62 83 TYR A O 1
ATOM 665 N N . SER A 1 84 ? 20.471 1.311 -41.978 1.00 97.19 84 SER A N 1
ATOM 666 C CA . SER A 1 84 ? 19.528 0.258 -41.591 1.00 97.19 84 SER A CA 1
ATOM 667 C C . SER A 1 84 ? 19.696 -0.157 -40.127 1.00 97.19 84 SER A C 1
ATOM 669 O O . SER A 1 84 ? 18.698 -0.333 -39.429 1.00 97.19 84 SER A O 1
ATOM 671 N N . LYS A 1 85 ? 20.938 -0.288 -39.641 1.00 97.75 85 LYS A N 1
ATOM 672 C CA . LYS A 1 85 ? 21.220 -0.590 -38.226 1.00 97.75 85 LYS A CA 1
ATOM 673 C C . LYS A 1 85 ? 20.726 0.524 -37.309 1.00 97.75 85 LYS A C 1
ATOM 675 O O . LYS A 1 85 ? 20.070 0.239 -36.310 1.00 97.75 85 LYS A O 1
ATOM 680 N N . LEU A 1 86 ? 20.996 1.778 -37.670 1.00 97.38 86 LEU A N 1
ATOM 681 C CA . LEU A 1 86 ? 20.556 2.940 -36.903 1.00 97.38 86 LEU A CA 1
ATOM 682 C C . LEU A 1 86 ? 19.030 3.003 -36.805 1.00 97.38 86 LEU A C 1
ATOM 684 O O . LEU A 1 86 ? 18.502 3.258 -35.727 1.00 97.38 86 LEU A O 1
ATOM 688 N N . LYS A 1 87 ? 18.322 2.712 -37.901 1.00 97.62 87 LYS A N 1
ATOM 689 C CA . LYS A 1 87 ? 16.859 2.666 -37.907 1.00 97.62 87 LYS A CA 1
ATOM 690 C C . LYS A 1 87 ? 16.316 1.622 -36.925 1.00 97.62 87 LYS A C 1
ATOM 692 O O . LYS A 1 87 ? 15.455 1.946 -36.121 1.00 97.62 87 LYS A O 1
ATOM 697 N N . VAL A 1 88 ? 16.876 0.410 -36.926 1.00 97.62 88 VAL A N 1
ATOM 698 C CA . VAL A 1 88 ? 16.475 -0.647 -35.977 1.00 97.62 88 VAL A CA 1
ATOM 699 C C . VAL A 1 88 ? 16.750 -0.241 -34.524 1.00 97.62 88 VAL A C 1
ATOM 701 O O . VAL A 1 88 ? 15.935 -0.515 -33.647 1.00 97.62 88 VAL A O 1
ATOM 704 N N . MET A 1 89 ? 17.883 0.417 -34.252 1.00 97.19 89 MET A N 1
ATOM 705 C CA . MET A 1 89 ? 18.184 0.932 -32.909 1.00 97.19 89 MET A CA 1
ATOM 706 C C . MET A 1 89 ? 17.197 2.018 -32.476 1.00 97.19 89 MET A C 1
ATOM 708 O O . MET A 1 89 ? 16.773 2.025 -31.323 1.00 97.19 89 MET A O 1
ATOM 712 N N . TYR A 1 90 ? 16.825 2.912 -33.392 1.00 96.81 90 TYR A N 1
ATOM 713 C CA . TYR A 1 90 ? 15.836 3.952 -33.135 1.00 96.81 90 TYR A CA 1
ATOM 714 C C . TYR A 1 90 ? 14.461 3.357 -32.822 1.00 96.81 90 TYR A C 1
ATOM 716 O O . TYR A 1 90 ? 13.875 3.711 -31.803 1.00 96.81 90 TYR A O 1
ATOM 724 N N . ASP A 1 91 ? 13.986 2.413 -33.639 1.00 96.19 91 ASP A N 1
ATOM 725 C CA . ASP A 1 91 ? 12.687 1.764 -33.436 1.00 96.19 91 ASP A CA 1
ATOM 726 C C . ASP A 1 91 ? 12.640 1.050 -32.068 1.00 96.19 91 ASP A C 1
ATOM 728 O O . ASP A 1 91 ? 11.690 1.232 -31.307 1.00 96.19 91 ASP A O 1
ATOM 732 N N . ARG A 1 92 ? 13.718 0.346 -31.682 1.00 95.88 92 ARG A N 1
ATOM 733 C CA . ARG A 1 92 ? 13.836 -0.268 -30.344 1.00 95.88 92 ARG A CA 1
ATOM 734 C C . ARG A 1 92 ? 13.797 0.765 -29.216 1.00 95.88 92 ARG A C 1
ATOM 736 O O . ARG A 1 92 ? 13.141 0.540 -28.205 1.00 95.88 92 ARG A O 1
ATOM 743 N N . LEU A 1 93 ? 14.503 1.885 -29.369 1.00 94.12 93 LEU A N 1
ATOM 744 C CA . LEU A 1 93 ? 14.525 2.939 -28.354 1.00 94.12 93 LEU A CA 1
ATOM 745 C C . LEU A 1 93 ? 13.134 3.561 -28.158 1.00 94.12 93 LEU A C 1
ATOM 747 O O . LEU A 1 93 ? 12.762 3.886 -27.031 1.00 94.12 93 LEU A O 1
ATOM 751 N N . VAL A 1 94 ? 12.364 3.715 -29.238 1.00 92.00 94 VAL A N 1
ATOM 752 C CA . VAL A 1 94 ? 10.976 4.189 -29.172 1.00 92.00 94 VAL A CA 1
ATOM 753 C C . VAL A 1 94 ? 10.104 3.199 -28.398 1.00 92.00 94 VAL A C 1
ATOM 755 O O . VAL A 1 94 ? 9.400 3.625 -27.484 1.00 92.00 94 VAL A O 1
ATOM 758 N N . GLU A 1 95 ? 10.197 1.898 -28.685 1.00 89.50 95 GLU A N 1
ATOM 759 C CA . GLU A 1 95 ? 9.465 0.858 -27.942 1.00 89.50 95 GLU A CA 1
ATOM 760 C C . GLU A 1 95 ? 9.828 0.849 -26.444 1.00 89.50 95 GLU A C 1
ATOM 762 O O . GLU A 1 95 ? 8.943 0.805 -25.584 1.00 89.50 95 GLU A O 1
ATOM 767 N N . GLU A 1 96 ? 11.119 0.951 -26.107 1.00 88.38 96 GLU A N 1
ATOM 768 C CA . GLU A 1 96 ? 11.575 1.048 -24.714 1.00 88.38 96 GLU A CA 1
ATOM 769 C C . GLU A 1 96 ? 11.018 2.303 -24.022 1.00 88.38 96 GLU A C 1
ATOM 771 O O . GLU A 1 96 ? 10.528 2.230 -22.891 1.00 88.38 96 GLU A O 1
ATOM 776 N N . PHE A 1 97 ? 11.031 3.452 -24.703 1.00 85.88 97 PHE A N 1
ATOM 777 C CA . PHE A 1 97 ? 10.493 4.703 -24.171 1.00 85.88 97 PHE A CA 1
ATOM 778 C C . PHE A 1 97 ? 8.973 4.643 -23.952 1.00 85.88 97 PHE A C 1
ATOM 780 O O . PHE A 1 97 ? 8.471 5.121 -22.929 1.00 85.88 97 PHE A O 1
ATOM 787 N N . GLU A 1 98 ? 8.229 4.021 -24.869 1.00 83.12 98 GLU A N 1
ATOM 788 C CA . GLU A 1 98 ? 6.796 3.771 -24.697 1.00 83.12 98 GLU A CA 1
ATOM 789 C C . GLU A 1 98 ? 6.518 2.853 -23.498 1.00 83.12 98 GLU A C 1
ATOM 791 O O . GLU A 1 98 ? 5.602 3.134 -22.720 1.00 83.12 98 GLU A O 1
ATOM 796 N N . GLY A 1 99 ? 7.356 1.836 -23.269 1.00 79.44 99 GLY A N 1
ATOM 797 C CA . GLY A 1 99 ? 7.295 0.992 -22.072 1.00 79.44 99 GLY A CA 1
ATOM 798 C C . GLY A 1 99 ? 7.528 1.767 -20.766 1.00 79.44 99 GLY A C 1
ATOM 799 O O . GLY A 1 99 ? 6.853 1.524 -19.762 1.00 79.44 99 GLY A O 1
ATOM 800 N N . VAL A 1 100 ? 8.428 2.756 -20.775 1.00 81.69 100 VAL A N 1
ATOM 801 C CA . VAL A 1 100 ? 8.701 3.628 -19.615 1.00 81.69 100 VAL A CA 1
ATOM 802 C C . VAL A 1 100 ? 7.557 4.610 -19.346 1.00 81.69 100 VAL A C 1
ATOM 804 O O . VAL A 1 100 ? 7.341 4.999 -18.198 1.00 81.69 100 VAL A O 1
ATOM 807 N N . LYS A 1 101 ? 6.757 4.982 -20.350 1.00 78.00 101 LYS A N 1
ATOM 808 C CA . LYS A 1 101 ? 5.599 5.877 -20.161 1.00 78.00 101 LYS A CA 1
ATOM 809 C C . LYS A 1 101 ? 4.592 5.327 -19.140 1.00 78.00 101 LYS A C 1
ATOM 811 O O . LYS A 1 101 ? 3.970 6.098 -18.405 1.00 78.00 101 LYS A O 1
ATOM 816 N N . ASP A 1 102 ? 4.488 4.004 -19.041 1.00 80.44 102 ASP A N 1
ATOM 817 C CA . ASP A 1 102 ? 3.639 3.317 -18.067 1.00 80.44 102 ASP A CA 1
ATOM 818 C C . ASP A 1 102 ? 4.169 3.430 -16.621 1.00 80.44 102 ASP A C 1
ATOM 820 O O . ASP A 1 102 ? 3.406 3.372 -15.654 1.00 80.44 102 ASP A O 1
ATOM 824 N N . PHE A 1 103 ? 5.469 3.692 -16.446 1.00 83.31 103 PHE A N 1
ATOM 825 C CA . PHE A 1 103 ? 6.090 3.858 -15.131 1.00 83.31 103 PHE A CA 1
ATOM 826 C C . PHE A 1 103 ? 5.492 5.030 -14.348 1.00 83.31 103 PHE A C 1
ATOM 828 O O . PHE A 1 103 ? 5.241 4.898 -13.152 1.00 83.31 103 PHE A O 1
ATOM 835 N N . LYS A 1 104 ? 5.187 6.157 -15.009 1.00 83.56 104 LYS A N 1
ATOM 836 C CA . LYS A 1 104 ? 4.554 7.305 -14.339 1.00 83.56 104 LYS A CA 1
ATOM 837 C C . LYS A 1 104 ? 3.167 6.944 -13.800 1.00 83.56 104 LYS A C 1
ATOM 839 O O . LYS A 1 104 ? 2.847 7.282 -12.668 1.00 83.56 104 LYS A O 1
ATOM 844 N N . SER A 1 105 ? 2.364 6.227 -14.586 1.00 85.62 105 SER A N 1
ATOM 845 C CA . SER A 1 105 ? 1.037 5.763 -14.158 1.00 85.62 105 SER A CA 1
ATOM 846 C C . SER A 1 105 ? 1.137 4.808 -12.963 1.00 85.62 105 SER A C 1
ATOM 848 O O . SER A 1 105 ? 0.444 4.987 -11.958 1.00 85.62 105 SER A O 1
ATOM 850 N N . LYS A 1 106 ? 2.063 3.843 -13.034 1.00 88.69 106 LYS A N 1
ATOM 851 C CA . LYS A 1 106 ? 2.366 2.910 -11.938 1.00 88.69 106 LYS A CA 1
ATOM 852 C C . LYS A 1 106 ? 2.812 3.635 -10.670 1.00 88.69 106 LYS A C 1
ATOM 854 O O . LYS A 1 106 ? 2.314 3.319 -9.594 1.00 88.69 106 LYS A O 1
ATOM 859 N N . TYR A 1 107 ? 3.689 4.627 -10.797 1.00 90.06 107 TYR A N 1
ATOM 860 C CA . TYR A 1 107 ? 4.153 5.446 -9.680 1.00 90.06 107 TYR A CA 1
ATOM 861 C C . TYR A 1 107 ? 3.004 6.223 -9.020 1.00 90.06 107 TYR A C 1
ATOM 863 O O . TYR A 1 107 ? 2.834 6.147 -7.807 1.00 90.06 107 TYR A O 1
ATOM 871 N N . GLU A 1 108 ? 2.157 6.898 -9.802 1.00 92.12 108 GLU A N 1
ATOM 872 C CA . GLU A 1 108 ? 1.001 7.640 -9.269 1.00 92.12 108 GLU A CA 1
ATOM 873 C C . GLU A 1 108 ? -0.068 6.724 -8.649 1.00 92.12 108 GLU A C 1
ATOM 875 O O . GLU A 1 108 ? -0.813 7.133 -7.755 1.00 92.12 108 GLU A O 1
ATOM 880 N N . LYS A 1 109 ? -0.184 5.478 -9.123 1.00 95.00 109 LYS A N 1
ATOM 881 C CA . LYS A 1 109 ? -1.033 4.459 -8.491 1.00 95.00 109 LYS A CA 1
ATOM 882 C C . LYS A 1 109 ? -0.458 4.045 -7.137 1.00 95.00 109 LYS A C 1
ATOM 884 O O . LYS A 1 109 ? -1.175 4.096 -6.145 1.00 95.00 109 LYS A O 1
ATOM 889 N N . LEU A 1 110 ? 0.832 3.713 -7.095 1.00 95.56 110 LEU A N 1
ATOM 890 C CA . LEU A 1 110 ? 1.526 3.309 -5.873 1.00 95.56 110 LEU A CA 1
ATOM 891 C C . LEU A 1 110 ? 1.499 4.412 -4.807 1.00 95.56 110 LEU A C 1
ATOM 893 O O . LEU A 1 110 ? 1.247 4.136 -3.639 1.00 95.56 110 LEU A O 1
ATOM 897 N N . LYS A 1 111 ? 1.704 5.669 -5.210 1.00 96.75 111 LYS A N 1
ATOM 898 C CA . LYS A 1 111 ? 1.637 6.822 -4.309 1.00 96.75 111 LYS A CA 1
ATOM 899 C C . LYS A 1 111 ? 0.263 6.942 -3.640 1.00 96.75 111 LYS A C 1
ATOM 901 O O . LYS A 1 111 ? 0.189 7.081 -2.425 1.00 96.75 111 LYS A O 1
ATOM 906 N N . ARG A 1 112 ? -0.819 6.816 -4.417 1.00 96.06 112 ARG A N 1
ATOM 907 C CA . ARG A 1 112 ? -2.192 6.838 -3.885 1.00 96.06 112 ARG A CA 1
ATOM 908 C C . ARG A 1 112 ? -2.481 5.660 -2.956 1.00 96.06 112 ARG A C 1
ATOM 910 O O . ARG A 1 112 ? -3.164 5.835 -1.954 1.00 96.06 112 ARG A O 1
ATOM 917 N N . GLU A 1 113 ? -1.972 4.472 -3.276 1.00 96.69 113 GLU A N 1
ATOM 918 C CA . GLU A 1 113 ? -2.101 3.297 -2.403 1.00 96.69 113 GLU A CA 1
ATOM 919 C C . GLU A 1 113 ? -1.376 3.508 -1.064 1.00 96.69 113 GLU A C 1
ATOM 921 O O . GLU A 1 113 ? -1.914 3.145 -0.019 1.00 96.69 113 GLU A O 1
ATOM 926 N N . TYR A 1 114 ? -0.204 4.149 -1.078 1.00 96.31 114 TYR A N 1
ATOM 927 C CA . TYR A 1 114 ? 0.532 4.511 0.135 1.00 96.31 114 TYR A CA 1
ATOM 928 C C . TYR A 1 114 ? -0.227 5.534 0.995 1.00 96.31 114 TYR A C 1
ATOM 930 O O . TYR A 1 114 ? -0.417 5.301 2.186 1.00 96.31 114 TYR A O 1
ATOM 938 N N . GLU A 1 115 ? -0.733 6.616 0.393 1.00 96.06 115 GLU A N 1
ATOM 939 C CA . GLU A 1 115 ? -1.537 7.635 1.091 1.00 96.06 115 GLU A CA 1
ATOM 940 C C . GLU A 1 115 ? -2.794 7.019 1.742 1.00 96.06 115 GLU A C 1
ATOM 942 O O . GLU A 1 115 ? -3.150 7.348 2.872 1.00 96.06 115 GLU A O 1
ATOM 947 N N . GLN A 1 116 ? -3.452 6.068 1.069 1.00 96.12 116 GLN A N 1
ATOM 948 C CA . GLN A 1 116 ? -4.592 5.342 1.643 1.00 96.12 116 GLN A CA 1
ATOM 949 C C . GLN A 1 116 ? -4.200 4.419 2.800 1.00 96.12 116 GLN A C 1
ATOM 951 O O . GLN A 1 116 ? -4.979 4.246 3.739 1.00 96.12 116 GLN A O 1
ATOM 956 N N . LEU A 1 117 ? -3.028 3.786 2.725 1.00 96.19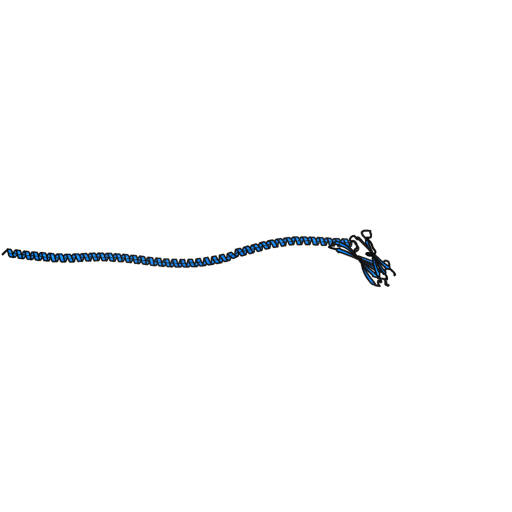 117 LEU A N 1
ATOM 957 C CA . LEU A 1 117 ? -2.532 2.923 3.791 1.00 96.19 117 LEU A CA 1
ATOM 958 C C . LEU A 1 117 ? -2.209 3.728 5.055 1.00 96.19 117 LEU A C 1
ATOM 960 O O . LEU A 1 117 ? -2.523 3.278 6.154 1.00 96.19 117 LEU A O 1
ATOM 964 N N . GLU A 1 118 ? -1.641 4.920 4.891 1.00 95.62 118 GLU A N 1
ATOM 965 C CA . GLU A 1 118 ? -1.341 5.840 5.990 1.00 95.62 118 GLU A CA 1
ATOM 966 C C . GLU A 1 118 ? -2.614 6.253 6.745 1.00 95.62 118 GLU A C 1
ATOM 968 O O . GLU A 1 118 ? -2.660 6.140 7.969 1.00 95.62 118 GLU A O 1
ATOM 973 N N . ILE A 1 119 ? -3.689 6.600 6.023 1.00 96.38 119 ILE A N 1
ATOM 974 C CA . ILE A 1 119 ? -4.998 6.911 6.627 1.00 96.38 119 ILE A CA 1
ATOM 975 C C . ILE A 1 119 ? -5.532 5.721 7.436 1.00 96.38 119 ILE A C 1
ATOM 977 O O . ILE A 1 119 ? -5.909 5.883 8.596 1.00 96.38 119 ILE A O 1
ATOM 981 N N . LYS A 1 120 ? -5.518 4.512 6.858 1.00 96.25 120 LYS A N 1
ATOM 982 C CA . LYS A 1 120 ? -5.988 3.297 7.549 1.00 96.25 120 LYS A CA 1
ATOM 983 C C . LYS A 1 120 ? -5.192 2.995 8.815 1.00 96.25 120 LYS A C 1
ATOM 985 O O . LYS A 1 120 ? -5.752 2.494 9.785 1.00 96.25 120 LYS A O 1
ATOM 990 N N . TYR A 1 121 ? -3.890 3.271 8.805 1.00 94.19 121 TYR A N 1
ATOM 991 C CA . TYR A 1 121 ? -3.050 3.085 9.981 1.00 94.19 121 TYR A CA 1
ATOM 992 C C . TYR A 1 121 ? -3.437 4.058 11.104 1.00 94.19 121 TYR A C 1
ATOM 994 O O . TYR A 1 121 ? -3.557 3.647 12.257 1.00 94.19 121 TYR A O 1
ATOM 1002 N N . SER A 1 122 ? -3.705 5.326 10.773 1.00 93.88 122 SER A N 1
ATOM 1003 C CA . SER A 1 122 ? -4.204 6.304 11.748 1.00 93.88 122 SER A CA 1
ATOM 1004 C C . SER A 1 122 ? -5.574 5.921 12.318 1.00 93.88 122 SER A C 1
ATOM 1006 O O . SER A 1 122 ? -5.778 6.030 13.525 1.00 93.88 122 SER A O 1
ATOM 1008 N N . GLU A 1 123 ? -6.491 5.425 11.483 1.00 95.19 123 GLU A N 1
ATOM 1009 C CA . GLU A 1 123 ? -7.800 4.926 11.933 1.00 95.19 123 GLU A CA 1
ATOM 1010 C C . GLU A 1 123 ? -7.665 3.733 12.892 1.00 95.19 123 GLU A C 1
ATOM 1012 O O . GLU A 1 123 ? -8.362 3.670 13.904 1.00 95.19 123 GLU A O 1
ATOM 1017 N N . LEU A 1 124 ? -6.743 2.806 12.608 1.00 95.25 124 LEU A N 1
ATOM 1018 C CA . LEU A 1 124 ? -6.487 1.650 13.470 1.00 95.25 124 LEU A CA 1
ATOM 1019 C C . LEU A 1 124 ? -5.938 2.069 14.841 1.00 95.25 124 LEU A C 1
ATOM 1021 O O . LEU A 1 124 ? -6.364 1.524 15.855 1.00 95.25 124 LEU A O 1
ATOM 1025 N N . SER A 1 125 ? -5.035 3.053 14.871 1.00 93.44 125 SER A N 1
ATOM 1026 C CA . SER A 1 125 ? -4.484 3.592 16.119 1.00 93.44 125 SER A CA 1
ATOM 1027 C C . SER A 1 125 ? -5.563 4.240 16.989 1.00 93.44 125 SER A C 1
ATOM 1029 O O . SER A 1 125 ? -5.570 4.034 18.198 1.00 93.44 125 SER A O 1
ATOM 1031 N N . ALA A 1 126 ? -6.492 4.993 16.390 1.00 94.44 126 ALA A N 1
ATOM 1032 C CA . ALA A 1 126 ? -7.605 5.589 17.130 1.00 94.44 126 ALA A CA 1
ATOM 1033 C C . ALA A 1 126 ? -8.540 4.515 17.717 1.00 94.44 126 ALA A C 1
ATOM 1035 O O . ALA A 1 126 ? -8.992 4.626 18.854 1.00 94.44 126 ALA A O 1
ATOM 1036 N N . LEU A 1 127 ? -8.782 3.434 16.969 1.00 95.31 127 LEU A N 1
ATOM 1037 C CA . LEU A 1 127 ? -9.606 2.320 17.439 1.00 95.31 127 LEU A CA 1
ATOM 1038 C C . LEU A 1 127 ? -8.970 1.566 18.621 1.00 95.31 127 LEU A C 1
ATOM 1040 O O . LEU A 1 127 ? -9.685 1.055 19.483 1.00 95.31 127 LEU A O 1
ATOM 1044 N N . GLU A 1 128 ? -7.640 1.487 18.671 1.00 94.50 128 GLU A N 1
ATOM 1045 C CA . GLU A 1 128 ? -6.908 0.890 19.793 1.00 94.50 128 GLU A CA 1
ATOM 1046 C C . GLU A 1 128 ? -7.080 1.712 21.084 1.00 94.50 128 GLU A C 1
ATOM 1048 O O . GLU A 1 128 ? -7.333 1.142 22.148 1.00 94.50 128 GLU A O 1
ATOM 1053 N N . GLU A 1 129 ? -7.043 3.045 20.987 1.00 93.94 129 GLU A N 1
ATOM 1054 C CA . GLU A 1 129 ? -7.313 3.947 22.118 1.00 93.94 129 GLU A CA 1
ATOM 1055 C C . GLU A 1 129 ? -8.758 3.817 22.635 1.00 93.94 129 GLU A C 1
ATOM 1057 O O . GLU A 1 129 ? -8.992 3.749 23.851 1.00 93.94 129 GLU A O 1
ATOM 1062 N N . ASP A 1 130 ? -9.731 3.718 21.722 1.00 94.69 130 ASP A N 1
ATOM 1063 C CA . ASP A 1 130 ? -11.139 3.488 22.064 1.00 94.69 130 ASP A CA 1
ATOM 1064 C C . ASP A 1 130 ? -11.338 2.138 22.773 1.00 94.69 130 ASP A C 1
ATOM 1066 O O . ASP A 1 130 ? -12.093 2.038 23.748 1.00 94.69 130 ASP A O 1
ATOM 1070 N N . TYR A 1 131 ? -10.643 1.092 22.316 1.00 95.56 131 TYR A N 1
ATOM 1071 C CA . TYR A 1 131 ? -10.704 -0.236 22.922 1.00 95.56 131 TYR A CA 1
ATOM 1072 C C . TYR A 1 131 ? -10.163 -0.244 24.357 1.00 95.56 131 TYR A C 1
ATOM 1074 O O . TYR A 1 131 ? -10.819 -0.786 25.254 1.00 95.56 131 TYR A O 1
ATOM 1082 N N . GLU A 1 132 ? -9.005 0.372 24.606 1.00 96.06 132 GLU A N 1
ATOM 1083 C CA . GLU A 1 132 ? -8.449 0.450 25.962 1.00 96.06 132 GLU A CA 1
ATOM 1084 C C . GLU A 1 132 ? -9.346 1.280 26.893 1.00 96.06 132 GLU A C 1
ATOM 1086 O O . GLU A 1 132 ? -9.617 0.867 28.024 1.00 96.06 132 GLU A O 1
ATOM 1091 N N . SER A 1 133 ? -9.933 2.370 26.390 1.00 95.06 133 SER A N 1
ATOM 1092 C CA . SER A 1 133 ? -10.917 3.164 27.140 1.00 95.06 133 SER A CA 1
ATOM 1093 C C . SER A 1 133 ? -12.157 2.345 27.529 1.00 95.06 133 SER A C 1
ATOM 1095 O O . SER A 1 133 ? -12.641 2.419 28.665 1.00 95.06 133 SER A O 1
ATOM 1097 N N . LEU A 1 134 ? -12.672 1.525 26.606 1.00 95.00 134 LEU A N 1
ATOM 1098 C CA . LEU A 1 134 ? -13.814 0.645 26.862 1.00 95.00 134 LEU A CA 1
ATOM 1099 C C . LEU A 1 134 ? -13.481 -0.438 27.895 1.00 95.00 134 LEU A C 1
ATOM 1101 O O . LEU A 1 134 ? -14.292 -0.733 28.778 1.00 95.00 134 LEU A O 1
ATOM 1105 N N . LYS A 1 135 ? -12.285 -1.015 27.804 1.00 96.06 135 LYS A N 1
ATOM 1106 C CA . LYS A 1 135 ? -11.789 -2.032 28.732 1.00 96.06 135 LYS A CA 1
ATOM 1107 C C . LYS A 1 135 ? -11.651 -1.485 30.153 1.00 96.06 135 LYS A C 1
ATOM 1109 O O . LYS A 1 135 ? -12.109 -2.132 31.094 1.00 96.06 135 LYS A O 1
ATOM 1114 N N . GLU A 1 136 ? -11.130 -0.271 30.322 1.00 95.69 136 GLU A N 1
ATOM 1115 C CA . GLU A 1 136 ? -11.109 0.394 31.631 1.00 95.69 136 GLU A CA 1
ATOM 1116 C C . GLU A 1 136 ? -12.516 0.643 32.192 1.00 95.69 136 GLU A C 1
ATOM 1118 O O . GLU A 1 136 ? -12.757 0.460 33.389 1.00 95.69 136 GLU A O 1
ATOM 1123 N N . ALA A 1 137 ? -13.455 1.079 31.346 1.00 91.94 137 ALA A N 1
ATOM 1124 C CA . ALA A 1 137 ? -14.837 1.303 31.760 1.00 91.94 137 ALA A CA 1
ATOM 1125 C C . ALA A 1 137 ? -15.512 -0.001 32.218 1.00 91.94 137 ALA A C 1
ATOM 1127 O O . ALA A 1 137 ? -16.257 0.002 33.202 1.00 91.94 137 ALA A O 1
ATOM 1128 N N . TYR A 1 138 ? -15.221 -1.112 31.539 1.00 92.56 138 TYR A N 1
ATOM 1129 C CA . TYR A 1 138 ? -15.705 -2.436 31.909 1.00 92.56 138 TYR A CA 1
ATOM 1130 C C . TYR A 1 138 ? -15.171 -2.892 33.274 1.00 92.56 138 TYR A C 1
ATOM 1132 O O . TYR A 1 138 ? -15.963 -3.308 34.121 1.00 92.56 138 TYR A O 1
ATOM 1140 N N . GLU A 1 139 ? -13.866 -2.762 33.528 1.00 94.94 139 GLU A N 1
ATOM 1141 C CA . GLU A 1 139 ? -13.291 -3.144 34.827 1.00 94.94 139 GLU A CA 1
ATOM 1142 C C . GLU A 1 139 ? -13.873 -2.300 35.971 1.00 94.94 139 GLU A C 1
ATOM 1144 O O . GLU A 1 139 ? -14.301 -2.845 36.988 1.00 94.94 139 GLU A O 1
ATOM 1149 N N . LYS A 1 140 ? -14.039 -0.984 35.771 1.00 94.31 140 LYS A N 1
ATOM 1150 C CA . LYS A 1 140 ? -14.716 -0.108 36.748 1.00 94.31 140 LYS A CA 1
ATOM 1151 C C . LYS A 1 140 ? -16.157 -0.546 37.024 1.00 94.31 140 LYS A C 1
ATOM 1153 O O . LYS A 1 140 ? -16.624 -0.492 38.162 1.00 94.31 140 LYS A O 1
ATOM 1158 N N . LEU A 1 141 ? -16.897 -0.956 35.992 1.00 89.94 141 LEU A N 1
ATOM 1159 C CA . LEU A 1 141 ? -18.265 -1.452 36.154 1.00 89.94 141 LEU A CA 1
ATOM 1160 C C . LEU A 1 141 ? -18.295 -2.755 36.961 1.00 89.94 141 LEU A C 1
ATOM 1162 O O . LEU A 1 141 ? -19.144 -2.911 37.841 1.00 89.94 141 LEU A O 1
ATOM 1166 N N . LYS A 1 142 ? -17.363 -3.664 36.680 1.00 90.12 142 LYS A N 1
ATOM 1167 C CA . LYS A 1 142 ? -17.223 -4.935 37.389 1.00 90.12 142 LYS A CA 1
ATOM 1168 C C . LYS A 1 142 ? -16.908 -4.723 38.872 1.00 90.12 142 LYS A C 1
ATOM 1170 O O . LYS A 1 142 ? -17.598 -5.291 39.716 1.00 90.12 142 LYS A O 1
ATOM 1175 N N . GLU A 1 143 ? -15.962 -3.844 39.199 1.00 89.38 143 GLU A N 1
ATOM 1176 C CA . GLU A 1 143 ? -15.651 -3.485 40.591 1.00 89.38 143 GLU A CA 1
ATOM 1177 C C . GLU A 1 143 ? -16.871 -2.904 41.325 1.00 89.38 143 GLU A C 1
ATOM 1179 O O . GLU A 1 143 ? -17.159 -3.273 42.468 1.00 89.38 143 GLU A O 1
ATOM 1184 N N . ASN A 1 144 ? -17.629 -2.023 40.661 1.00 83.31 144 ASN A N 1
ATOM 1185 C CA . ASN A 1 144 ? -18.858 -1.460 41.221 1.00 83.31 144 ASN A CA 1
ATOM 1186 C C . ASN A 1 144 ? -19.909 -2.543 41.500 1.00 83.31 144 ASN A C 1
ATOM 1188 O O . ASN A 1 144 ? -20.551 -2.515 42.550 1.00 83.31 144 ASN A O 1
ATOM 1192 N N . TYR A 1 145 ? -20.069 -3.506 40.590 1.00 74.44 145 TYR A N 1
ATOM 1193 C CA . TYR A 1 145 ? -20.980 -4.634 40.774 1.00 74.44 145 TYR A CA 1
ATOM 1194 C C . TYR A 1 145 ? -20.582 -5.493 41.985 1.00 74.44 145 TYR A C 1
ATOM 1196 O O . TYR A 1 145 ? -21.415 -5.770 42.849 1.00 74.44 145 TYR A O 1
ATOM 1204 N N . GLU A 1 146 ? -19.300 -5.847 42.105 1.00 81.94 146 GLU A N 1
ATOM 1205 C CA . GLU A 1 146 ? -18.776 -6.617 43.241 1.00 81.94 146 GLU A CA 1
ATOM 1206 C C . GLU A 1 146 ? -18.913 -5.868 44.577 1.00 81.94 146 GLU A C 1
ATOM 1208 O O . GLU A 1 146 ? -19.156 -6.473 45.624 1.00 81.94 146 GLU A O 1
ATOM 1213 N N . LYS A 1 147 ? -18.772 -4.537 44.571 1.00 80.19 147 LYS A N 1
ATOM 1214 C CA . LYS A 1 147 ? -19.009 -3.710 45.761 1.00 80.19 147 LYS A CA 1
ATOM 1215 C C . LYS A 1 147 ? -20.469 -3.775 46.208 1.00 80.19 147 LYS A C 1
ATOM 1217 O O . LYS A 1 147 ? -20.718 -3.966 47.394 1.00 80.19 147 LYS A O 1
ATOM 1222 N N . ILE A 1 148 ? -21.410 -3.653 45.274 1.00 72.50 148 ILE A N 1
ATOM 1223 C CA . ILE A 1 148 ? -22.843 -3.721 45.585 1.00 72.50 148 ILE A CA 1
ATOM 1224 C C . ILE A 1 148 ? -23.218 -5.102 46.127 1.00 72.50 148 ILE A C 1
ATOM 1226 O O . ILE A 1 148 ? -23.993 -5.187 47.075 1.00 72.50 148 ILE A O 1
ATOM 1230 N N . LEU A 1 149 ? -22.649 -6.174 45.568 1.00 69.19 149 LEU A N 1
ATOM 1231 C CA . LEU A 1 149 ? -22.892 -7.529 46.062 1.00 69.19 149 LEU A CA 1
ATOM 1232 C C . LEU A 1 149 ? -22.531 -7.648 47.555 1.00 69.19 149 LEU A C 1
ATOM 1234 O O . LEU A 1 149 ? -23.346 -8.109 48.348 1.00 69.19 149 LEU A O 1
ATOM 1238 N N . ARG A 1 150 ? -21.358 -7.130 47.947 1.00 69.81 150 ARG A N 1
ATOM 1239 C CA . ARG A 1 150 ? -20.903 -7.096 49.350 1.00 69.81 150 ARG A CA 1
ATOM 1240 C C . ARG A 1 150 ? -21.769 -6.213 50.249 1.00 69.81 150 ARG A C 1
ATOM 1242 O O . ARG A 1 150 ? -21.997 -6.554 51.403 1.00 69.81 150 ARG A O 1
ATOM 1249 N N . GLU A 1 151 ? -22.244 -5.075 49.745 1.00 63.94 151 GLU A N 1
ATOM 1250 C CA . GLU A 1 151 ? -23.186 -4.221 50.484 1.00 63.94 151 GLU A CA 1
ATOM 1251 C C . GLU A 1 151 ? -24.538 -4.930 50.699 1.00 63.94 151 GLU A C 1
ATOM 1253 O O . GLU A 1 151 ? -25.137 -4.790 51.764 1.00 63.94 151 GLU A O 1
ATOM 1258 N N . GLY A 1 152 ? -24.982 -5.746 49.737 1.00 55.22 152 GLY A N 1
ATOM 1259 C CA . GLY A 1 152 ? -26.181 -6.578 49.851 1.00 55.22 152 GLY A CA 1
ATOM 1260 C C . GLY A 1 152 ? -26.036 -7.764 50.814 1.00 55.22 152 GLY A C 1
ATOM 1261 O O . GLY A 1 152 ? -27.003 -8.104 51.491 1.00 55.22 152 GLY A O 1
ATOM 1262 N N . GLU A 1 153 ? -24.842 -8.355 50.940 1.00 54.47 153 GLU A N 1
ATOM 1263 C CA . GLU A 1 153 ? -24.545 -9.432 51.909 1.00 54.47 153 GLU A CA 1
ATOM 1264 C C . GLU A 1 153 ? -24.709 -8.993 53.379 1.00 54.47 153 GLU A C 1
ATOM 1266 O O . GLU A 1 153 ? -24.917 -9.834 54.255 1.00 54.47 153 GLU A O 1
ATOM 1271 N N . ALA A 1 154 ? -24.656 -7.687 53.675 1.00 53.69 154 ALA A N 1
ATOM 1272 C CA . ALA A 1 154 ? -24.879 -7.157 55.024 1.00 53.69 154 ALA A CA 1
ATOM 1273 C C . ALA A 1 154 ? -26.350 -7.255 55.494 1.00 53.69 154 ALA A C 1
ATOM 1275 O O . ALA A 1 154 ? -26.625 -7.106 56.686 1.00 53.69 154 ALA A O 1
ATOM 1276 N N . ILE A 1 155 ? -27.290 -7.535 54.583 1.00 58.78 155 ILE A N 1
ATOM 1277 C CA . ILE A 1 155 ? -28.696 -7.836 54.872 1.00 58.78 155 ILE A CA 1
ATOM 1278 C C . ILE A 1 155 ? -28.876 -9.343 54.672 1.00 58.78 155 ILE A C 1
ATOM 1280 O O . ILE A 1 155 ? -28.492 -9.861 53.628 1.00 58.78 155 ILE A O 1
ATOM 1284 N N . ALA A 1 156 ? -29.449 -10.068 55.643 1.00 61.25 156 ALA A N 1
ATOM 1285 C CA . ALA A 1 156 ? -29.620 -11.522 55.541 1.00 61.25 156 ALA A CA 1
ATOM 1286 C C . ALA A 1 156 ? -30.294 -11.917 54.208 1.00 61.25 156 ALA A C 1
ATOM 1288 O O . ALA A 1 156 ? -31.494 -11.698 54.010 1.00 61.25 156 ALA A O 1
ATOM 1289 N N . THR A 1 157 ? -29.499 -12.481 53.289 1.00 66.06 157 THR A N 1
ATOM 1290 C CA . THR A 1 157 ? -29.918 -12.787 51.911 1.00 66.06 157 THR A CA 1
ATOM 1291 C C . THR A 1 157 ? -30.985 -13.867 51.886 1.00 66.06 157 THR A C 1
ATOM 1293 O O . THR A 1 157 ? -31.855 -13.858 51.024 1.00 66.06 157 THR A O 1
ATOM 1296 N N . SER A 1 158 ? -30.964 -14.768 52.866 1.00 76.62 158 SER A N 1
ATOM 1297 C CA . SER A 1 158 ? -32.091 -15.637 53.161 1.00 76.62 158 SER A CA 1
ATOM 1298 C C . SER A 1 158 ? -32.116 -16.050 54.629 1.00 76.62 158 SER A C 1
ATOM 1300 O O . SER A 1 158 ? -31.093 -16.014 55.316 1.00 76.62 158 SER A O 1
ATOM 1302 N N . ALA A 1 159 ? -33.295 -16.423 55.115 1.00 82.50 159 ALA A N 1
ATOM 1303 C CA . ALA A 1 159 ? -33.485 -16.987 56.445 1.00 82.50 159 ALA A CA 1
ATOM 1304 C C . ALA A 1 159 ? -34.564 -18.072 56.404 1.00 82.50 159 ALA A C 1
ATOM 1306 O O . ALA A 1 159 ? -35.503 -17.994 55.614 1.00 82.50 159 ALA A O 1
ATOM 1307 N N . GLU A 1 160 ? -34.436 -19.072 57.274 1.00 88.00 160 GLU A N 1
ATOM 1308 C CA . GLU A 1 160 ? -35.420 -20.138 57.463 1.00 88.00 160 GLU A CA 1
ATOM 1309 C C . GLU A 1 160 ? -35.739 -20.274 58.954 1.00 88.00 160 GLU A C 1
ATOM 1311 O O . GLU A 1 160 ? -34.833 -20.346 59.787 1.00 88.00 160 GLU A O 1
ATOM 1316 N N . TRP A 1 161 ? -37.026 -20.307 59.297 1.00 89.25 161 TRP A N 1
ATOM 1317 C CA . TRP A 1 161 ? -37.483 -20.525 60.667 1.00 89.25 161 TRP A CA 1
ATOM 1318 C C . TRP A 1 161 ? -38.856 -21.200 60.701 1.00 89.25 161 TRP A C 1
ATOM 1320 O O . TRP A 1 161 ? -39.553 -21.327 59.694 1.00 89.25 161 TRP A O 1
ATOM 1330 N N . ILE A 1 162 ? -39.244 -21.654 61.889 1.00 90.12 162 ILE A N 1
ATOM 1331 C CA . ILE A 1 162 ? -40.571 -22.208 62.163 1.00 90.12 162 ILE A CA 1
ATOM 1332 C C . ILE A 1 162 ? -41.397 -21.127 62.870 1.00 90.12 162 ILE A C 1
ATOM 1334 O O . ILE A 1 162 ? -40.875 -20.434 63.747 1.00 90.12 162 ILE A O 1
ATOM 1338 N N . SER A 1 163 ? -42.666 -20.968 62.489 1.00 87.94 163 SER A N 1
ATOM 1339 C CA . SER A 1 163 ? -43.593 -20.036 63.142 1.00 87.94 163 SER A CA 1
ATOM 1340 C C . SER A 1 163 ? -43.767 -20.351 64.630 1.00 87.94 163 SER A C 1
ATOM 1342 O O . SER A 1 163 ? -43.575 -21.484 65.072 1.00 87.94 163 SER A O 1
ATOM 1344 N N . GLU A 1 164 ? -44.172 -19.358 65.424 1.00 82.56 164 GLU A N 1
ATOM 1345 C CA . GLU A 1 164 ? -44.346 -19.524 66.877 1.00 82.56 164 GLU A CA 1
ATOM 1346 C C . GLU A 1 164 ? -45.342 -20.636 67.238 1.00 82.56 164 GLU A C 1
ATOM 1348 O O . GLU A 1 164 ? -45.136 -21.385 68.193 1.00 82.56 164 GLU A O 1
ATOM 1353 N N . ASP A 1 165 ? -46.393 -20.791 66.431 1.00 85.06 165 ASP A N 1
ATOM 1354 C CA . ASP A 1 165 ? -47.404 -21.839 66.583 1.00 85.06 165 ASP A CA 1
ATOM 1355 C C . ASP A 1 165 ? -46.952 -23.219 66.066 1.00 85.06 165 ASP A C 1
ATOM 1357 O O . ASP A 1 165 ? -47.698 -24.189 66.182 1.00 85.06 165 ASP A O 1
ATOM 1361 N N . LYS A 1 166 ? -45.733 -23.320 65.518 1.00 89.00 166 LYS A N 1
ATOM 1362 C CA . LYS A 1 166 ? -45.105 -24.534 64.970 1.00 89.00 166 LYS A CA 1
ATOM 1363 C C . LYS A 1 166 ? -45.857 -25.194 63.813 1.00 89.00 166 LYS A C 1
ATOM 1365 O O . LYS A 1 166 ? -45.602 -26.357 63.507 1.00 89.00 166 LYS A O 1
ATOM 1370 N N . ARG A 1 167 ? -46.768 -24.467 63.161 1.00 90.31 167 ARG A N 1
ATOM 13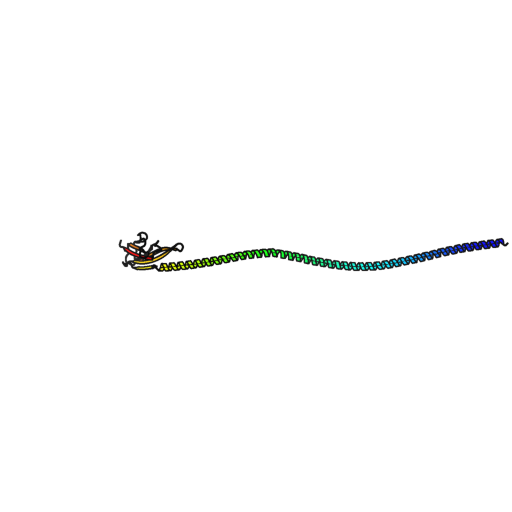71 C CA . ARG A 1 167 ? -47.581 -24.981 62.046 1.00 90.31 167 ARG A CA 1
ATOM 1372 C C . ARG A 1 167 ? -47.032 -24.602 60.674 1.00 90.31 167 ARG A C 1
ATOM 1374 O O . ARG A 1 167 ? -47.373 -25.255 59.690 1.00 90.31 167 ARG A O 1
ATOM 1381 N N . LEU A 1 168 ? -46.166 -23.591 60.598 1.00 92.06 168 LEU A N 1
ATOM 1382 C CA . LEU A 1 168 ? -45.585 -23.101 59.352 1.00 92.06 168 LEU A CA 1
ATOM 1383 C C . LEU A 1 168 ? -44.059 -23.176 59.392 1.00 92.06 168 LEU A C 1
ATOM 1385 O O . LEU A 1 168 ? -43.419 -22.732 60.346 1.00 92.06 168 LEU A O 1
ATOM 1389 N N . LYS A 1 169 ? -43.473 -23.671 58.306 1.00 94.62 169 LYS A N 1
ATOM 1390 C CA . LYS A 1 169 ? -42.073 -23.425 57.961 1.00 94.62 169 LYS A CA 1
ATOM 1391 C C . LYS A 1 169 ? -42.026 -22.197 57.055 1.00 94.62 169 LYS A C 1
ATOM 1393 O O . LYS A 1 169 ? -42.714 -22.174 56.037 1.00 94.62 169 LYS A O 1
ATOM 1398 N N . VAL A 1 170 ? -41.235 -21.195 57.419 1.00 93.31 170 VAL A N 1
ATOM 1399 C CA . VAL A 1 170 ? -41.114 -19.936 56.679 1.00 93.31 170 VAL A CA 1
ATOM 1400 C C . VAL A 1 170 ? -39.693 -19.793 56.163 1.00 93.31 170 VAL A C 1
ATOM 1402 O O . VAL A 1 170 ? -38.737 -19.962 56.920 1.00 93.31 170 VAL A O 1
ATOM 1405 N N . THR A 1 171 ? -39.557 -19.464 54.885 1.00 92.25 171 THR A N 1
ATOM 1406 C CA . THR A 1 171 ? -38.297 -19.028 54.290 1.00 92.25 171 THR A CA 1
ATOM 1407 C C . THR A 1 171 ? -38.462 -17.630 53.713 1.00 92.25 171 THR A C 1
ATOM 1409 O O . THR A 1 171 ? -39.516 -17.292 53.172 1.00 92.25 171 THR A O 1
ATOM 1412 N N . SER A 1 172 ? -37.432 -16.800 53.834 1.00 91.25 172 SER A N 1
ATOM 1413 C CA . SER A 1 172 ? -37.354 -15.506 53.160 1.00 91.25 172 SER A CA 1
ATOM 1414 C C . SER A 1 172 ? -36.080 -15.416 52.336 1.00 91.25 172 SER A C 1
ATOM 1416 O O . SER A 1 172 ? -35.051 -15.940 52.750 1.00 91.25 172 SER A O 1
ATOM 1418 N N . GLU A 1 173 ? -36.146 -14.745 51.192 1.00 90.44 173 GLU A N 1
ATOM 1419 C CA . GLU A 1 173 ? -35.030 -14.497 50.280 1.00 90.44 173 GLU A CA 1
ATOM 1420 C C . GLU A 1 173 ? -35.078 -13.035 49.814 1.00 90.44 173 GLU A C 1
ATOM 1422 O O . GLU A 1 173 ? -36.105 -12.564 49.322 1.00 90.44 173 GLU A O 1
ATOM 1427 N N . LEU A 1 174 ? -33.974 -12.309 49.984 1.00 87.69 174 LEU A N 1
ATOM 1428 C CA . LEU A 1 174 ? -33.817 -10.922 49.554 1.00 87.69 174 LEU A CA 1
ATOM 1429 C C . LEU A 1 174 ? -33.247 -10.878 48.134 1.00 87.69 174 LEU A C 1
ATOM 1431 O O . LEU A 1 174 ? -32.175 -11.416 47.868 1.00 87.69 174 LEU A O 1
ATOM 1435 N N . ILE A 1 175 ? -33.931 -10.172 47.239 1.00 87.56 175 ILE A N 1
ATOM 1436 C CA . ILE A 1 175 ? -33.576 -10.062 45.825 1.00 87.56 175 ILE A CA 1
ATOM 1437 C C . ILE A 1 175 ? -33.377 -8.575 45.485 1.00 87.56 175 ILE A C 1
ATOM 1439 O O . ILE A 1 175 ? -34.347 -7.813 45.479 1.00 87.56 175 ILE A O 1
ATOM 1443 N N . PRO A 1 176 ? -32.146 -8.113 45.204 1.00 85.50 176 PRO A N 1
ATOM 1444 C CA . PRO A 1 176 ? -31.907 -6.730 44.800 1.00 85.50 176 PRO A CA 1
ATOM 1445 C C . PRO A 1 176 ? -32.470 -6.447 43.398 1.00 85.50 176 PRO A C 1
ATOM 1447 O O . PRO A 1 176 ? -32.283 -7.230 42.466 1.00 85.50 176 PRO A O 1
ATOM 1450 N N . VAL A 1 177 ? -33.135 -5.300 43.229 1.00 84.50 177 VAL A N 1
ATOM 1451 C CA . VAL A 1 177 ? -33.710 -4.867 41.946 1.00 84.50 177 VAL A CA 1
ATOM 1452 C C . VAL A 1 177 ? -32.866 -3.761 41.336 1.00 84.50 177 VAL A C 1
ATOM 1454 O O . VAL A 1 177 ? -32.730 -2.669 41.896 1.00 84.50 177 VAL A O 1
ATOM 1457 N N . PHE A 1 178 ? -32.355 -4.022 40.136 1.00 81.19 178 PHE A N 1
ATOM 1458 C CA . PHE A 1 178 ? -31.524 -3.089 39.387 1.00 81.19 178 PHE A CA 1
ATOM 1459 C C . PHE A 1 178 ? -32.279 -2.481 38.213 1.00 81.19 178 PHE A C 1
ATOM 1461 O O . PHE A 1 178 ? -32.960 -3.177 37.461 1.00 81.19 178 PHE A O 1
ATOM 1468 N N . TRP A 1 179 ? -32.095 -1.178 38.011 1.00 78.69 179 TRP A N 1
ATOM 1469 C CA . TRP A 1 179 ? -32.538 -0.488 36.805 1.00 78.69 179 TRP A CA 1
ATOM 1470 C C . TRP A 1 179 ? -31.399 0.379 36.267 1.00 78.69 179 TRP A C 1
ATOM 1472 O O . TRP A 1 179 ? -30.818 1.171 37.005 1.00 78.69 179 TRP A O 1
ATOM 1482 N N . PHE A 1 180 ? -31.038 0.193 34.991 1.00 78.06 180 PHE A N 1
ATOM 1483 C CA . PHE A 1 180 ? -29.901 0.871 34.348 1.00 78.06 180 PHE A CA 1
ATOM 1484 C C . PHE A 1 180 ? -28.584 0.752 35.146 1.00 78.06 180 PHE A C 1
ATOM 1486 O O . PHE A 1 180 ? -27.834 1.716 35.276 1.00 78.06 180 PHE A O 1
ATOM 1493 N N . GLY A 1 181 ? -28.326 -0.422 35.736 1.00 75.50 181 GLY A N 1
ATOM 1494 C CA . GLY A 1 181 ? -27.123 -0.680 36.539 1.00 75.50 181 GLY A CA 1
ATOM 1495 C C . GLY A 1 181 ? -27.105 -0.015 37.922 1.00 75.50 181 GLY A C 1
ATOM 1496 O O . GLY A 1 181 ? -26.101 -0.103 38.621 1.00 75.50 181 GLY A O 1
ATOM 1497 N N . LYS A 1 182 ? -28.196 0.640 38.343 1.00 76.69 182 LYS A N 1
ATOM 1498 C CA . LYS A 1 182 ? -28.332 1.240 39.678 1.00 76.69 182 LYS A CA 1
ATOM 1499 C C . LYS A 1 182 ? -29.336 0.458 40.519 1.00 76.69 182 LYS A C 1
ATOM 1501 O O . LYS A 1 182 ? -30.402 0.091 40.024 1.00 76.69 182 LYS A O 1
ATOM 1506 N N . LEU A 1 183 ? -29.004 0.229 41.791 1.00 80.69 183 LEU A N 1
ATOM 1507 C CA . LEU A 1 183 ? -29.925 -0.361 42.763 1.00 80.69 183 LEU A CA 1
ATOM 1508 C C . LEU A 1 183 ? -31.131 0.573 42.943 1.00 80.69 183 LEU A C 1
ATOM 1510 O O . LEU A 1 183 ? -30.979 1.734 43.338 1.00 80.69 183 LEU A O 1
ATOM 1514 N N . ARG A 1 184 ? -32.324 0.070 42.626 1.00 85.69 184 ARG A N 1
ATOM 1515 C CA . ARG A 1 184 ? -33.585 0.810 42.752 1.00 85.69 184 ARG A CA 1
ATOM 1516 C C . ARG A 1 184 ? -34.285 0.512 44.075 1.00 85.69 184 ARG A C 1
ATOM 1518 O O . ARG A 1 184 ? -34.930 1.398 44.624 1.00 85.69 184 ARG A O 1
ATOM 1525 N N . GLY A 1 185 ? -34.133 -0.710 44.567 1.00 88.19 185 GLY A N 1
ATOM 1526 C CA . GLY A 1 185 ? -34.812 -1.218 45.748 1.00 88.19 185 GLY A CA 1
ATOM 1527 C C . GLY A 1 185 ? -34.571 -2.710 45.902 1.00 88.19 185 GLY A C 1
ATOM 1528 O O . GLY A 1 185 ? -33.714 -3.283 45.221 1.00 88.19 185 GLY A O 1
ATOM 1529 N N . TYR A 1 186 ? -35.358 -3.335 46.762 1.00 88.31 186 TYR A N 1
ATOM 1530 C CA . TYR A 1 186 ? -35.314 -4.772 46.988 1.00 88.31 186 TYR A CA 1
ATOM 1531 C C . TYR A 1 186 ? -36.687 -5.394 46.767 1.00 88.31 186 TYR A C 1
ATOM 1533 O O . TYR A 1 186 ? -37.720 -4.730 46.828 1.00 88.31 186 TYR A O 1
ATOM 1541 N N . LYS A 1 187 ? -36.672 -6.699 46.539 1.00 91.31 187 LYS A N 1
ATOM 1542 C CA . LYS A 1 187 ? -37.821 -7.580 46.677 1.00 91.31 187 LYS A CA 1
ATOM 1543 C C . LYS A 1 187 ? -37.509 -8.572 47.780 1.00 91.31 187 LYS A C 1
ATOM 1545 O O . LYS A 1 187 ? -36.359 -8.991 47.916 1.00 91.31 187 LYS A O 1
ATOM 1550 N N . VAL A 1 188 ? -38.508 -8.965 48.553 1.00 91.94 188 VAL A N 1
ATOM 1551 C CA . VAL A 1 188 ? -38.368 -10.080 49.494 1.00 91.94 188 VAL A CA 1
ATOM 1552 C C . VAL A 1 188 ? -39.367 -11.151 49.110 1.00 91.94 188 VAL A C 1
ATOM 1554 O O . VAL A 1 188 ? -40.579 -10.967 49.216 1.00 91.94 188 VAL A O 1
ATOM 1557 N N . ARG A 1 189 ? -38.842 -12.289 48.670 1.00 93.94 189 ARG A N 1
ATOM 1558 C CA . ARG A 1 189 ? -39.619 -13.491 48.414 1.00 93.94 189 ARG A CA 1
ATOM 1559 C C . ARG A 1 189 ? -39.800 -14.233 49.727 1.00 93.94 189 ARG A C 1
ATOM 1561 O O . ARG A 1 189 ? -38.822 -14.609 50.363 1.00 93.94 189 ARG A O 1
ATOM 1568 N N . VAL A 1 190 ? -41.041 -14.466 50.124 1.00 94.38 190 VAL A N 1
ATOM 1569 C CA . VAL A 1 190 ? -41.388 -15.247 51.312 1.00 94.38 190 VAL A CA 1
ATOM 1570 C C . VAL A 1 190 ? -42.110 -16.506 50.876 1.00 94.38 190 VAL A C 1
ATOM 1572 O O . VAL A 1 190 ? -43.092 -16.428 50.143 1.00 94.38 190 VAL A O 1
ATOM 1575 N N . THR A 1 191 ? -41.650 -17.661 51.349 1.00 95.19 191 THR A N 1
ATOM 1576 C CA . THR A 1 191 ? -42.349 -18.934 51.171 1.00 95.19 191 THR A CA 1
ATOM 1577 C C . THR A 1 191 ? -42.798 -19.464 52.520 1.00 95.19 191 THR A C 1
ATOM 1579 O O . THR A 1 191 ? -41.996 -19.615 53.439 1.00 95.19 191 THR A O 1
ATOM 1582 N N . VAL A 1 192 ? -44.085 -19.769 52.641 1.00 95.00 192 VAL A N 1
ATOM 1583 C CA . VAL A 1 192 ? -44.664 -20.433 53.811 1.00 95.00 192 VAL A CA 1
ATOM 1584 C C . VAL A 1 192 ? -45.088 -21.838 53.419 1.00 95.00 192 VAL A C 1
ATOM 1586 O O . VAL A 1 192 ? -45.707 -22.030 52.381 1.00 95.00 192 VAL A O 1
ATOM 1589 N N . THR A 1 193 ? -44.744 -22.828 54.232 1.00 95.25 193 THR A N 1
ATOM 1590 C CA . THR A 1 193 ? -45.115 -24.232 54.025 1.00 95.25 193 THR A CA 1
ATOM 1591 C C . THR A 1 193 ? -45.882 -24.726 55.236 1.00 95.25 193 THR A C 1
ATOM 1593 O O . THR A 1 193 ? -45.386 -24.603 56.360 1.00 95.25 193 THR A O 1
ATOM 1596 N N . ASN A 1 194 ? -47.071 -25.289 55.028 1.00 94.31 194 ASN A N 1
ATOM 1597 C CA . ASN A 1 194 ? -47.830 -25.908 56.110 1.00 94.31 194 ASN A CA 1
ATOM 1598 C C . ASN A 1 194 ? -47.170 -27.237 56.502 1.00 94.31 194 ASN A C 1
ATOM 1600 O O . ASN A 1 194 ? -47.170 -28.197 55.736 1.00 94.31 194 ASN A O 1
ATOM 1604 N N . ILE A 1 195 ? -46.611 -27.281 57.707 1.00 93.31 195 ILE A N 1
ATOM 1605 C CA . ILE A 1 195 ? -45.954 -28.465 58.282 1.00 93.31 195 ILE A CA 1
ATOM 1606 C C . ILE A 1 195 ? -46.816 -29.142 59.356 1.00 93.31 195 ILE A C 1
ATOM 1608 O O . ILE A 1 195 ? -46.352 -30.051 60.042 1.00 93.31 195 ILE A O 1
ATOM 1612 N N . SER A 1 196 ? -48.052 -28.677 59.537 1.00 90.19 196 SER A N 1
ATOM 1613 C CA . SER A 1 196 ? -49.012 -29.265 60.466 1.00 90.19 196 SER A CA 1
ATOM 1614 C C . SER A 1 196 ? -49.768 -30.443 59.839 1.00 90.19 196 SER A C 1
ATOM 1616 O O . SER A 1 196 ? -49.677 -30.705 58.639 1.00 90.19 196 SER A O 1
ATOM 1618 N N . ASN A 1 197 ? -50.541 -31.149 60.667 1.00 89.56 197 ASN A N 1
ATOM 1619 C CA . ASN A 1 197 ? -51.344 -32.303 60.252 1.00 89.56 197 ASN A CA 1
ATOM 1620 C C . ASN A 1 197 ? -52.776 -31.923 59.825 1.00 89.56 197 ASN A C 1
ATOM 1622 O O . ASN A 1 197 ? -53.614 -32.807 59.661 1.00 89.56 197 ASN A O 1
ATOM 1626 N N . GLU A 1 198 ? -53.080 -30.630 59.689 1.00 90.38 198 GLU A N 1
ATOM 1627 C CA . GLU A 1 198 ? -54.406 -30.125 59.328 1.00 90.38 198 GLU A CA 1
ATOM 1628 C C . GLU A 1 198 ? -54.308 -28.957 58.328 1.00 90.38 198 GLU A C 1
ATOM 1630 O O . GLU A 1 198 ? -53.279 -28.277 58.255 1.00 90.38 198 GLU A O 1
ATOM 1635 N N . PRO A 1 199 ? -55.341 -28.720 57.499 1.00 90.31 199 PRO A N 1
ATOM 1636 C CA . PRO A 1 199 ? -55.364 -27.561 56.615 1.00 90.31 199 PRO A CA 1
ATOM 1637 C C . PRO A 1 199 ? -55.501 -26.259 57.416 1.00 90.31 199 PRO A C 1
ATOM 1639 O O . PRO A 1 199 ? -56.275 -26.175 58.370 1.00 90.31 199 PRO A O 1
ATOM 1642 N N . LEU A 1 200 ? -54.782 -25.218 56.992 1.00 90.50 200 LEU A N 1
ATOM 1643 C CA . LEU A 1 200 ? -54.853 -23.891 57.601 1.00 90.50 200 LEU A CA 1
ATOM 1644 C C . LEU A 1 200 ? -55.828 -23.024 56.805 1.00 90.50 200 LEU A C 1
ATOM 1646 O O . LEU A 1 200 ? -55.573 -22.690 55.648 1.00 90.50 200 LEU A O 1
ATOM 1650 N N . GLY A 1 201 ? -56.948 -22.653 57.430 1.00 87.88 201 GLY A N 1
ATOM 1651 C CA . GLY A 1 201 ? -58.004 -21.880 56.769 1.00 87.88 201 GLY A CA 1
ATOM 1652 C C . GLY A 1 201 ? -57.527 -20.507 56.294 1.00 87.88 201 GLY A C 1
ATOM 1653 O O . GLY A 1 201 ? -57.874 -20.088 55.190 1.00 87.88 201 GLY A O 1
ATOM 1654 N N . LYS A 1 202 ? -56.686 -19.830 57.088 1.00 93.00 202 LYS A N 1
ATOM 1655 C CA . LYS A 1 202 ? -56.100 -18.540 56.715 1.00 93.00 202 LYS A CA 1
ATOM 1656 C C . LYS A 1 202 ? -54.687 -18.373 57.264 1.00 93.00 202 LYS A C 1
ATOM 1658 O O . LYS A 1 202 ? -54.438 -18.638 58.438 1.00 93.00 202 LYS A O 1
ATOM 1663 N N . VAL A 1 203 ? -53.772 -17.896 56.427 1.00 93.31 203 VAL A N 1
ATOM 1664 C CA . VAL A 1 203 ? -52.396 -17.552 56.802 1.00 93.31 203 VAL A CA 1
ATOM 1665 C C . VAL A 1 203 ? -52.130 -16.106 56.411 1.00 93.31 203 VAL A C 1
ATOM 1667 O O . VAL A 1 203 ? -52.297 -15.744 55.250 1.00 93.31 203 VAL A O 1
ATOM 1670 N N . TRP A 1 204 ? -51.708 -15.281 57.365 1.00 94.06 204 TRP A N 1
ATOM 1671 C CA . TRP A 1 204 ? -51.238 -13.923 57.100 1.00 94.06 204 TRP A CA 1
ATOM 1672 C C . TRP A 1 204 ? -49.720 -13.902 57.062 1.00 94.06 204 TRP A C 1
ATOM 1674 O O . TRP A 1 204 ? -49.072 -14.446 57.957 1.00 94.06 204 TRP A O 1
ATOM 1684 N N . ILE A 1 205 ? -49.169 -13.236 56.054 1.00 94.31 205 ILE A N 1
ATOM 1685 C CA . ILE A 1 205 ? -47.736 -13.013 55.900 1.00 94.31 205 ILE A CA 1
ATOM 1686 C C . ILE A 1 205 ? -47.513 -11.506 55.917 1.00 94.31 205 ILE A C 1
ATOM 1688 O O . ILE A 1 205 ? -48.050 -10.787 55.076 1.00 94.31 205 ILE A O 1
ATOM 1692 N N . PHE A 1 206 ? -46.728 -11.043 56.881 1.00 93.94 206 PHE A N 1
ATOM 1693 C CA . PHE A 1 206 ? -46.367 -9.645 57.064 1.00 93.94 206 PHE A CA 1
ATOM 1694 C C . PHE A 1 206 ? -44.887 -9.464 56.766 1.00 93.94 206 PHE A C 1
ATOM 1696 O O . PHE A 1 206 ? -44.067 -10.269 57.218 1.00 93.94 206 PHE A O 1
ATOM 1703 N N . ILE A 1 207 ? -44.546 -8.370 56.093 1.00 93.38 207 ILE A N 1
ATOM 1704 C CA . ILE A 1 207 ? -43.172 -7.889 55.992 1.00 93.38 207 ILE A CA 1
ATOM 1705 C C . ILE A 1 207 ? -43.022 -6.544 56.706 1.00 93.38 207 ILE A C 1
ATOM 1707 O O . ILE A 1 207 ? -43.890 -5.674 56.646 1.00 93.38 207 ILE A O 1
ATOM 1711 N N . PHE A 1 208 ? -41.900 -6.378 57.395 1.00 92.38 208 PHE A N 1
ATOM 1712 C CA . PHE A 1 208 ? -41.527 -5.168 58.114 1.00 92.38 208 PHE A CA 1
ATOM 1713 C C . PHE A 1 208 ? -40.148 -4.716 57.626 1.00 92.38 208 PHE A C 1
ATOM 1715 O O . PHE A 1 208 ? -39.140 -5.209 58.138 1.00 92.38 208 PHE A O 1
ATOM 1722 N N . PRO A 1 209 ? -40.078 -3.843 56.609 1.00 91.44 209 PRO A N 1
ATOM 1723 C CA . PRO A 1 209 ? -38.821 -3.265 56.145 1.00 91.44 209 PRO A CA 1
ATOM 1724 C C . PRO A 1 209 ? -38.321 -2.187 57.116 1.00 91.44 209 PRO A C 1
ATOM 1726 O O . PRO A 1 209 ? -39.093 -1.342 57.567 1.00 91.44 209 PRO A O 1
ATOM 1729 N N . TYR A 1 210 ? -37.024 -2.183 57.423 1.00 87.94 210 TYR A N 1
ATOM 1730 C CA . TYR A 1 210 ? -36.391 -1.215 58.322 1.00 87.94 210 TYR A CA 1
ATOM 1731 C C . TYR A 1 210 ? -35.265 -0.454 57.621 1.00 87.94 210 TYR A C 1
ATOM 1733 O O . TYR A 1 210 ? -34.483 -1.030 56.865 1.00 87.94 210 TYR A O 1
ATOM 1741 N N . VAL A 1 211 ? -35.155 0.839 57.928 1.00 88.31 211 VAL A N 1
ATOM 1742 C CA . VAL A 1 211 ? -34.035 1.711 57.552 1.00 88.31 211 VAL A CA 1
ATOM 1743 C C . VAL A 1 211 ? -33.336 2.138 58.845 1.00 88.31 211 VAL A C 1
ATOM 1745 O O . VAL A 1 211 ? -33.843 2.968 59.606 1.00 88.31 211 VAL A O 1
ATOM 1748 N N . GLY A 1 212 ? -32.191 1.521 59.135 1.00 85.19 212 GLY A N 1
ATOM 1749 C CA . GLY A 1 212 ? -31.589 1.540 60.469 1.00 85.19 212 GLY A CA 1
ATOM 1750 C C . GLY A 1 212 ? -32.509 0.862 61.490 1.00 85.19 212 GLY A C 1
ATOM 1751 O O . GLY A 1 212 ? -33.009 -0.232 61.245 1.00 85.19 212 GLY A O 1
ATOM 1752 N N . ASP A 1 213 ? -32.784 1.546 62.602 1.00 85.44 213 ASP A N 1
ATOM 1753 C CA . ASP A 1 213 ? -33.689 1.064 63.661 1.00 85.44 213 ASP A CA 1
ATOM 1754 C C . ASP A 1 213 ? -35.155 1.502 63.469 1.00 85.44 213 ASP A C 1
ATOM 1756 O O . ASP A 1 213 ? -36.000 1.288 64.342 1.00 85.44 213 ASP A O 1
ATOM 1760 N N . LYS A 1 214 ? -35.482 2.162 62.349 1.00 89.50 214 LYS A N 1
ATOM 1761 C CA . LYS A 1 214 ? -36.824 2.698 62.083 1.00 89.50 214 LYS A CA 1
ATOM 1762 C C . LYS A 1 214 ? -37.552 1.850 61.052 1.00 89.50 214 LYS A C 1
ATOM 1764 O O . LYS A 1 214 ? -37.003 1.568 59.990 1.00 89.50 214 LYS A O 1
ATOM 1769 N N . LEU A 1 215 ? -38.798 1.487 61.354 1.00 89.06 215 LEU A N 1
ATOM 1770 C CA . LEU A 1 215 ? -39.693 0.874 60.375 1.00 89.06 215 LEU A CA 1
ATOM 1771 C C . LEU A 1 215 ? -39.905 1.864 59.220 1.00 89.06 215 LEU A C 1
ATOM 1773 O O . LEU A 1 215 ? -40.181 3.044 59.459 1.00 89.06 215 LEU A O 1
ATOM 1777 N N . TYR A 1 216 ? -39.741 1.391 57.988 1.00 89.00 216 TYR A N 1
ATOM 1778 C CA . TYR A 1 216 ? -40.068 2.156 56.790 1.00 89.00 216 TYR A CA 1
ATOM 1779 C C . TYR A 1 216 ? -41.586 2.387 56.700 1.00 89.00 216 TYR A C 1
ATOM 1781 O O . TYR A 1 216 ? -42.355 1.822 57.478 1.00 89.00 216 TYR A O 1
ATOM 1789 N N . THR A 1 217 ? -42.037 3.247 55.785 1.00 86.25 217 THR A N 1
ATOM 1790 C CA . THR A 1 217 ? -43.473 3.430 55.540 1.00 86.25 217 THR A CA 1
ATOM 1791 C C . THR A 1 217 ? -44.142 2.078 55.327 1.00 86.25 217 THR A C 1
ATOM 1793 O O . THR A 1 217 ? -43.730 1.326 54.452 1.00 86.25 217 THR A O 1
ATOM 1796 N N . TRP A 1 218 ? -45.136 1.783 56.165 1.00 90.62 218 TRP A N 1
ATOM 1797 C CA . TRP A 1 218 ? -45.807 0.493 56.224 1.00 90.62 218 TRP A CA 1
ATOM 1798 C C . TRP A 1 218 ? -47.303 0.685 56.011 1.00 90.62 218 TRP A C 1
ATOM 1800 O O . TRP A 1 218 ? -47.941 1.498 56.687 1.00 90.62 218 TRP A O 1
ATOM 1810 N N . ASP A 1 219 ? -47.866 -0.090 55.100 1.00 88.06 219 ASP A N 1
ATOM 1811 C CA . ASP A 1 219 ? -49.287 -0.116 54.797 1.00 88.06 219 ASP A CA 1
ATOM 1812 C C . ASP A 1 21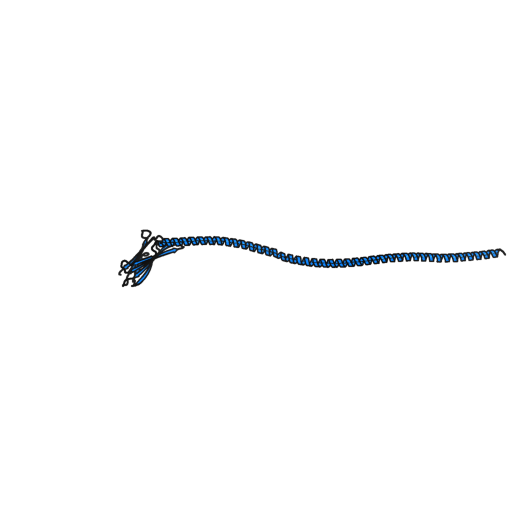9 ? -49.741 -1.552 54.504 1.00 88.06 219 ASP A C 1
ATOM 1814 O O . ASP A 1 219 ? -48.969 -2.421 54.101 1.00 88.06 219 ASP A O 1
ATOM 1818 N N . LYS A 1 220 ? -51.032 -1.804 54.707 1.00 86.44 220 LYS A N 1
ATOM 1819 C CA . LYS A 1 220 ? -51.596 -3.151 54.590 1.00 86.44 220 LYS A CA 1
ATOM 1820 C C . LYS A 1 220 ? -51.639 -3.702 53.160 1.00 86.44 220 LYS A C 1
ATOM 1822 O O . LYS A 1 220 ? -51.859 -4.898 53.023 1.00 86.44 220 LYS A O 1
ATOM 1827 N N . TYR A 1 221 ? -51.570 -2.853 52.134 1.00 84.31 221 TYR A N 1
ATOM 1828 C CA . TYR A 1 221 ? -51.729 -3.287 50.746 1.00 84.31 221 TYR A CA 1
ATOM 1829 C C . TYR A 1 221 ? -50.408 -3.814 50.198 1.00 84.31 221 TYR A C 1
ATOM 1831 O O . TYR A 1 221 ? -50.406 -4.864 49.562 1.00 84.31 221 TYR A O 1
ATOM 1839 N N . ASP A 1 222 ? -49.304 -3.147 50.534 1.00 86.12 222 ASP A N 1
ATOM 1840 C CA . ASP A 1 222 ? -47.993 -3.508 49.997 1.00 86.12 222 ASP A CA 1
ATOM 1841 C C . ASP A 1 222 ? -47.208 -4.445 50.931 1.00 86.12 222 ASP A C 1
ATOM 1843 O O . ASP A 1 222 ? -46.309 -5.153 50.483 1.00 86.12 222 ASP A O 1
ATOM 1847 N N . HIS A 1 223 ? -47.564 -4.516 52.222 1.00 92.50 223 HIS A N 1
ATOM 1848 C CA . H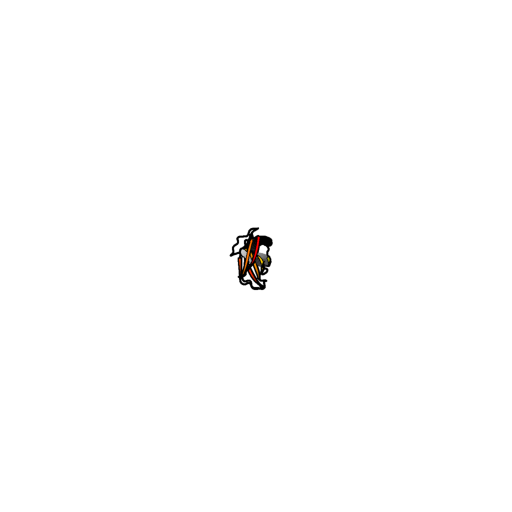IS A 1 223 ? -46.763 -5.222 53.235 1.00 92.50 223 HIS A CA 1
ATOM 1849 C C . HIS A 1 223 ? -47.453 -6.426 53.890 1.00 92.50 223 HIS A C 1
ATOM 1851 O O . HIS A 1 223 ? -46.893 -7.045 54.804 1.00 92.50 223 HIS A O 1
ATOM 1857 N N . VAL A 1 224 ? -48.666 -6.768 53.448 1.00 93.38 224 VAL A N 1
ATOM 1858 C CA . VAL A 1 224 ? -49.415 -7.923 53.956 1.00 93.38 224 VAL A CA 1
ATOM 1859 C C . VAL A 1 224 ? -50.003 -8.713 52.801 1.00 93.38 224 VAL A C 1
ATOM 1861 O O . VAL A 1 224 ? -50.642 -8.157 51.917 1.00 93.38 224 VAL A O 1
ATOM 1864 N N . THR A 1 225 ? -49.854 -10.033 52.852 1.00 94.06 225 THR A N 1
ATOM 1865 C CA . THR A 1 225 ? -50.587 -10.947 51.975 1.00 94.06 225 THR A CA 1
ATOM 1866 C C . THR A 1 225 ? -51.290 -12.019 52.795 1.00 94.06 225 THR A C 1
ATOM 1868 O O . THR A 1 225 ? -50.909 -12.316 53.933 1.00 94.06 225 THR A O 1
ATOM 1871 N N . THR A 1 226 ? -52.347 -12.588 52.226 1.00 93.00 226 THR A N 1
ATOM 1872 C CA . THR A 1 226 ? -53.131 -13.641 52.867 1.00 93.00 226 THR A CA 1
ATOM 1873 C C . THR A 1 226 ? -53.266 -14.840 51.959 1.00 93.00 226 THR A C 1
ATOM 1875 O O . THR A 1 226 ? -53.641 -14.694 50.799 1.00 93.00 226 THR A O 1
ATOM 1878 N N . VAL A 1 227 ? -53.036 -16.018 52.523 1.00 93.00 227 VAL A N 1
ATOM 1879 C CA . VAL A 1 227 ? -53.261 -17.306 51.873 1.00 93.00 227 VAL A CA 1
ATOM 1880 C C . VAL A 1 227 ? -54.497 -17.930 52.492 1.00 93.00 227 VAL A C 1
ATOM 1882 O O . VAL A 1 227 ? -54.613 -17.984 53.718 1.00 93.00 227 VAL A O 1
ATOM 1885 N N . GLU A 1 228 ? -55.420 -18.390 51.661 1.00 92.00 228 GLU A N 1
ATOM 1886 C CA . GLU A 1 228 ? -56.606 -19.113 52.113 1.00 92.00 228 GLU A CA 1
ATOM 1887 C C . GLU A 1 228 ? -56.443 -20.597 51.795 1.00 92.00 228 GLU A C 1
ATOM 1889 O O . GLU A 1 228 ? -55.979 -20.948 50.714 1.00 92.00 228 GLU A O 1
ATOM 1894 N N . ASN A 1 229 ? -56.849 -21.457 52.733 1.00 90.69 229 ASN A N 1
ATOM 1895 C CA . ASN A 1 229 ? -56.859 -22.916 52.585 1.00 90.69 229 ASN A CA 1
ATOM 1896 C C . ASN A 1 229 ? -55.500 -23.535 52.202 1.00 90.69 229 ASN A C 1
ATOM 1898 O O . ASN A 1 229 ? -55.404 -24.239 51.202 1.00 90.69 229 ASN A O 1
ATOM 1902 N N . LEU A 1 230 ? -54.461 -23.313 53.014 1.00 92.50 230 LEU A N 1
ATOM 1903 C CA . LEU A 1 230 ? -53.142 -23.921 52.799 1.00 92.50 230 LEU A CA 1
ATOM 1904 C C . LEU A 1 230 ? -53.120 -25.367 53.336 1.00 92.50 230 LEU A C 1
ATOM 1906 O O . LEU A 1 230 ? -53.162 -25.587 54.555 1.00 92.50 230 LEU A O 1
ATOM 1910 N N . TYR A 1 231 ? -53.061 -26.359 52.445 1.00 91.81 231 TYR A N 1
ATOM 1911 C CA . TYR A 1 231 ? -53.126 -27.785 52.792 1.00 91.81 231 TYR A CA 1
ATOM 1912 C C . TYR A 1 231 ? -51.801 -28.335 53.336 1.00 91.81 231 TYR A C 1
ATOM 1914 O O . TYR A 1 231 ? -50.749 -27.714 53.230 1.00 91.81 231 TYR A O 1
ATOM 1922 N N . MET A 1 232 ? -51.847 -29.514 53.958 1.00 93.69 232 MET A N 1
ATOM 1923 C CA . MET A 1 232 ? -50.681 -30.154 54.583 1.00 93.69 232 MET A CA 1
ATOM 1924 C C . MET A 1 232 ? -49.570 -30.403 53.554 1.00 93.69 232 MET A C 1
ATOM 1926 O O . MET A 1 232 ? -49.805 -31.033 52.523 1.00 93.69 232 MET A O 1
ATOM 1930 N N . GLY A 1 233 ? -48.359 -29.930 53.844 1.00 90.38 233 GLY A N 1
ATOM 1931 C CA . GLY A 1 233 ? -47.206 -30.017 52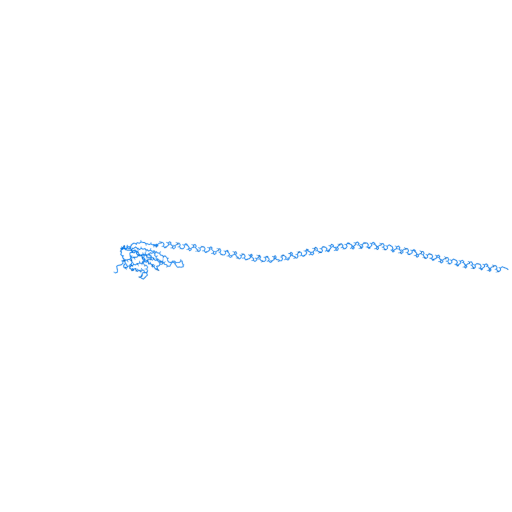.947 1.00 90.38 233 GLY A CA 1
ATOM 1932 C C . GLY A 1 233 ? -47.232 -29.038 51.770 1.00 90.38 233 GLY A C 1
ATOM 1933 O O . GLY A 1 233 ? -46.260 -28.988 51.021 1.00 90.38 233 GLY A O 1
ATOM 1934 N N . GLU A 1 234 ? -48.302 -28.257 51.599 1.00 94.44 234 GLU A N 1
ATOM 1935 C CA . GLU A 1 234 ? -48.393 -27.240 50.555 1.00 94.44 234 GLU A CA 1
ATOM 1936 C C . GLU A 1 234 ? -47.543 -26.018 50.920 1.00 94.44 234 GLU A C 1
ATOM 1938 O O . GLU A 1 234 ? -47.487 -25.591 52.081 1.00 94.44 234 GLU A O 1
ATOM 1943 N N . SER A 1 235 ? -46.890 -25.452 49.907 1.00 95.00 235 SER A N 1
ATOM 1944 C CA . SER A 1 235 ? -46.103 -24.229 50.014 1.00 95.00 235 SER A CA 1
ATOM 1945 C C . SER A 1 235 ? -46.751 -23.118 49.201 1.00 95.00 235 SER A C 1
ATOM 1947 O O . SER A 1 235 ? -47.159 -23.331 48.061 1.00 95.00 235 SER A O 1
ATOM 1949 N N . TYR A 1 236 ? -46.776 -21.916 49.762 1.00 95.69 236 TYR A N 1
ATOM 1950 C CA . TYR A 1 236 ? -47.179 -20.702 49.069 1.00 95.69 236 TYR A CA 1
ATOM 1951 C C . TYR A 1 236 ? -46.039 -19.692 49.089 1.00 95.69 236 TYR A C 1
ATOM 1953 O O . TYR A 1 236 ? -45.460 -19.430 50.145 1.00 95.69 236 TYR A O 1
ATOM 1961 N N . THR A 1 237 ? -45.745 -19.106 47.931 1.00 95.50 237 THR A N 1
ATOM 1962 C CA . THR A 1 237 ? -44.692 -18.104 47.764 1.00 95.50 237 THR A CA 1
ATOM 1963 C C . THR A 1 237 ? -45.300 -16.773 47.349 1.00 95.50 237 THR A C 1
ATOM 1965 O O . THR A 1 237 ? -46.108 -16.714 46.425 1.00 95.50 237 THR A O 1
ATOM 1968 N N . TYR A 1 238 ? -44.874 -15.701 48.010 1.00 95.12 238 TYR A N 1
ATOM 1969 C CA . TYR A 1 238 ? -45.236 -14.331 47.670 1.00 95.12 238 TYR A CA 1
ATOM 1970 C C . TYR A 1 238 ? -43.993 -13.456 47.585 1.00 95.12 238 TYR A C 1
ATOM 1972 O O . TYR A 1 238 ? -43.069 -13.610 48.384 1.00 95.12 238 TYR A O 1
ATOM 1980 N N . GLU A 1 239 ? -43.976 -12.532 46.631 1.00 94.62 239 GLU A N 1
ATOM 1981 C CA . GLU A 1 239 ? -42.903 -11.555 46.475 1.00 94.62 239 GLU A CA 1
ATOM 1982 C C . GLU A 1 239 ? -43.416 -10.185 46.917 1.00 94.62 239 GLU A C 1
ATOM 1984 O O . GLU A 1 239 ? -44.346 -9.635 46.332 1.00 94.62 239 GLU A O 1
ATOM 1989 N N . PHE A 1 240 ? -42.824 -9.654 47.987 1.00 93.31 240 PHE A N 1
ATOM 1990 C CA . PHE A 1 240 ? -43.025 -8.271 48.394 1.00 93.31 240 PHE A CA 1
ATOM 1991 C C . PHE A 1 240 ? -42.112 -7.389 47.550 1.00 93.31 240 PHE A C 1
ATOM 1993 O O . PHE A 1 240 ? -40.887 -7.446 47.692 1.00 93.31 240 PHE A O 1
ATOM 2000 N N . ASP A 1 241 ? -42.726 -6.616 46.661 1.00 90.06 241 ASP A N 1
ATOM 2001 C CA . ASP A 1 241 ? -42.054 -5.714 45.735 1.00 90.06 241 ASP A CA 1
ATOM 2002 C C . ASP A 1 241 ? -41.896 -4.297 46.317 1.00 90.06 241 ASP A C 1
ATOM 2004 O O . ASP A 1 241 ? -42.396 -3.989 47.395 1.00 90.06 241 ASP A O 1
ATOM 2008 N N . ASP A 1 242 ? -41.159 -3.438 45.603 1.00 84.25 242 ASP A N 1
ATOM 2009 C CA . ASP A 1 242 ? -41.005 -2.004 45.900 1.00 84.25 242 ASP A CA 1
ATOM 2010 C C . ASP A 1 242 ? -40.460 -1.654 47.305 1.00 84.25 242 ASP A C 1
ATOM 2012 O O . ASP A 1 242 ? -40.693 -0.565 47.832 1.00 84.25 242 ASP A O 1
ATOM 2016 N N . LEU A 1 243 ? -39.632 -2.528 47.890 1.00 89.19 243 LEU A N 1
ATOM 2017 C CA . LEU A 1 243 ? -38.937 -2.234 49.147 1.00 89.19 243 LEU A CA 1
ATOM 2018 C C . LEU A 1 243 ? -37.806 -1.211 48.920 1.00 89.19 243 LEU A C 1
ATOM 2020 O O . LEU A 1 243 ? -37.113 -1.262 47.895 1.00 89.19 243 LEU A O 1
ATOM 2024 N N . PRO A 1 244 ? -37.564 -0.290 49.871 1.00 88.00 244 PRO A N 1
ATOM 2025 C CA . PRO A 1 244 ? -36.670 0.846 49.659 1.00 88.00 244 PRO A CA 1
ATOM 2026 C C . PRO A 1 244 ? -35.215 0.407 49.500 1.00 88.00 244 PRO A C 1
ATOM 2028 O O . PRO A 1 244 ? -34.735 -0.467 50.218 1.00 88.00 244 PRO A O 1
ATOM 2031 N N . LYS A 1 245 ? -34.465 1.067 48.613 1.00 87.25 245 LYS A N 1
ATOM 2032 C CA . LYS A 1 245 ? -33.023 0.802 48.428 1.00 87.25 245 LYS A CA 1
ATOM 2033 C C . LYS A 1 245 ? -32.189 1.099 49.678 1.00 87.25 245 LYS A C 1
ATOM 2035 O O . LYS A 1 245 ? -31.084 0.585 49.805 1.00 87.25 245 LYS A O 1
ATOM 2040 N N . GLU A 1 246 ? -32.704 1.931 50.580 1.00 87.31 246 GLU A N 1
ATOM 2041 C CA . GLU A 1 246 ? -32.092 2.260 51.867 1.00 87.31 246 GLU A CA 1
ATOM 2042 C C . GLU A 1 246 ? -32.410 1.231 52.965 1.00 87.31 246 GLU A C 1
ATOM 2044 O O . GLU A 1 246 ? -31.965 1.410 54.099 1.00 87.31 246 GLU A O 1
ATOM 2049 N N . MET A 1 247 ? -33.193 0.181 52.669 1.00 86.81 247 MET A N 1
ATOM 2050 C CA . MET A 1 247 ? -33.507 -0.875 53.633 1.00 86.81 247 MET A CA 1
ATOM 2051 C C . MET A 1 247 ? -32.215 -1.493 54.164 1.00 86.81 247 MET A C 1
ATOM 2053 O O . MET A 1 247 ? -31.364 -1.915 53.389 1.00 86.81 247 MET A O 1
ATOM 2057 N N . THR A 1 248 ? -32.078 -1.559 55.485 1.00 85.06 248 THR A N 1
ATOM 2058 C CA . THR A 1 248 ? -30.917 -2.160 56.154 1.00 85.06 248 THR A CA 1
ATOM 2059 C C . THR A 1 248 ? -31.238 -3.535 56.718 1.00 85.06 248 THR A C 1
ATOM 2061 O O . THR A 1 248 ? -30.352 -4.371 56.827 1.00 85.06 248 THR A O 1
ATOM 2064 N N . THR A 1 249 ? -32.494 -3.786 57.100 1.00 86.44 249 THR A N 1
ATOM 2065 C CA . THR A 1 249 ? -32.979 -5.099 57.550 1.00 86.44 249 THR A CA 1
ATOM 2066 C C . THR A 1 249 ? -34.466 -5.244 57.239 1.00 86.44 249 THR A C 1
ATOM 2068 O O . THR A 1 249 ? -35.156 -4.260 56.974 1.00 86.44 249 THR A O 1
ATOM 2071 N N . TYR A 1 250 ? -34.979 -6.468 57.295 1.00 90.44 250 TYR A N 1
ATOM 2072 C CA . TYR A 1 250 ? -36.410 -6.736 57.246 1.00 90.44 250 TYR A CA 1
ATOM 2073 C C . TYR A 1 250 ? -36.770 -7.828 58.255 1.00 90.44 250 TYR A C 1
ATOM 2075 O O . TYR A 1 250 ? -35.927 -8.638 58.645 1.00 90.44 250 TYR A O 1
ATOM 2083 N N . LYS A 1 251 ? -38.030 -7.851 58.689 1.00 90.44 251 LYS A N 1
ATOM 2084 C CA . LYS A 1 251 ? -38.602 -8.967 59.449 1.00 90.44 251 LYS A CA 1
ATOM 2085 C C . LYS A 1 251 ? -39.821 -9.499 58.728 1.00 90.44 251 LYS A C 1
ATOM 2087 O O . LYS A 1 251 ? -40.592 -8.728 58.165 1.00 90.44 251 LYS A O 1
ATOM 2092 N N . VAL A 1 252 ? -40.004 -10.807 58.791 1.00 91.56 252 VAL A N 1
ATOM 2093 C CA . VAL A 1 252 ? -41.183 -11.479 58.259 1.00 91.56 252 VAL A CA 1
ATOM 2094 C C . VAL A 1 252 ? -41.893 -12.167 59.410 1.00 91.56 252 VAL A C 1
ATOM 2096 O O . VAL A 1 252 ? -41.260 -12.819 60.241 1.00 91.56 252 VAL A O 1
ATOM 2099 N N . LEU A 1 253 ? -43.211 -12.024 59.453 1.00 90.56 253 LEU A N 1
ATOM 2100 C CA . LEU A 1 253 ? -44.065 -12.716 60.407 1.00 90.56 253 LEU A CA 1
ATOM 2101 C C . LEU A 1 253 ? -45.132 -13.479 59.629 1.00 90.56 253 LEU A C 1
ATOM 2103 O O . LEU A 1 253 ? -45.855 -12.884 58.837 1.00 90.56 253 LEU A O 1
ATOM 2107 N N . ALA A 1 254 ? -45.233 -14.784 59.865 1.00 91.56 254 ALA A N 1
ATOM 2108 C CA . ALA A 1 254 ? -46.300 -15.611 59.322 1.00 91.56 254 ALA A CA 1
ATOM 2109 C C . ALA A 1 254 ? -47.149 -16.150 60.473 1.00 91.56 254 ALA A C 1
ATOM 2111 O O . ALA A 1 254 ? -46.618 -16.766 61.399 1.00 91.56 254 ALA A O 1
ATOM 2112 N N . LEU A 1 255 ? -48.456 -15.908 60.416 1.00 89.88 255 LEU A N 1
ATOM 2113 C CA . LEU A 1 255 ? -49.415 -16.330 61.434 1.00 89.88 255 LEU A CA 1
ATOM 2114 C C . LEU A 1 255 ? -50.520 -17.142 60.778 1.00 89.88 255 LEU A C 1
ATOM 2116 O O . LEU A 1 255 ? -51.074 -16.715 59.765 1.00 89.88 255 LEU A O 1
ATOM 2120 N N . SER A 1 256 ? -50.877 -18.275 61.378 1.00 85.50 256 SER A N 1
ATOM 2121 C CA . SER A 1 256 ? -52.045 -19.036 60.947 1.00 85.50 256 SER A CA 1
ATOM 2122 C C . SER A 1 256 ? -53.241 -18.785 61.869 1.00 85.50 256 SER A C 1
ATOM 2124 O O . SER A 1 256 ? -53.143 -18.860 63.097 1.00 85.50 256 SER A O 1
ATOM 2126 N N . GLY A 1 257 ? -54.370 -18.432 61.259 1.00 73.62 257 GLY A N 1
ATOM 2127 C CA . GLY A 1 257 ? -55.646 -18.190 61.918 1.00 73.62 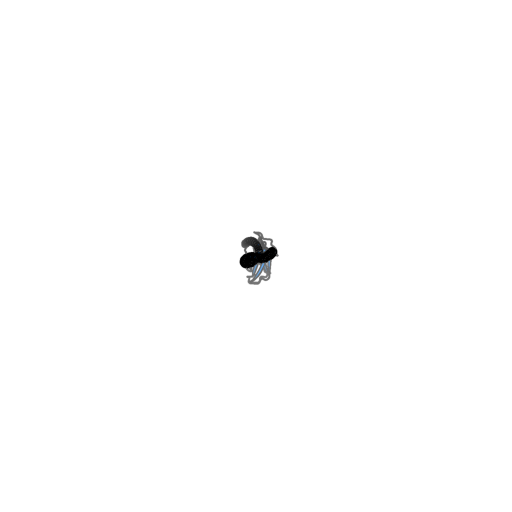257 GLY A CA 1
ATOM 2128 C C . GLY A 1 257 ? -56.612 -19.343 61.734 1.00 73.62 257 GLY A C 1
ATOM 2129 O O . GLY A 1 257 ? -56.587 -20.048 60.724 1.00 73.62 257 GLY A O 1
ATOM 2130 N N . ILE A 1 258 ? -57.495 -19.490 62.713 1.00 59.16 258 ILE A N 1
ATOM 2131 C CA . ILE A 1 258 ? -58.726 -20.261 62.554 1.00 59.16 258 ILE A CA 1
ATOM 2132 C C . ILE A 1 258 ? -59.743 -19.310 61.892 1.00 59.16 258 ILE A C 1
ATOM 2134 O O . ILE A 1 258 ? -59.739 -18.127 62.250 1.00 59.16 258 ILE A O 1
ATOM 2138 N N . PRO A 1 259 ? -60.536 -19.764 60.905 1.00 52.47 259 PRO A N 1
ATOM 2139 C CA . PRO A 1 259 ? -61.635 -18.969 60.355 1.00 52.47 259 PRO A CA 1
ATOM 2140 C C . PRO A 1 259 ? -62.620 -18.481 61.428 1.00 52.47 259 PRO A C 1
ATOM 2142 O O . PRO A 1 259 ? -62.814 -19.198 62.438 1.00 52.47 259 PRO A O 1
#

Secondary structure (DSSP, 8-state):
-HHHHHHHHHHHHHHHHHHHHHHHHHHHHHHHHHHHHHHHHHHHHHHHHHHHHHHHHHHHHHHHHHHHHHHHHHHHHHHHHHHHHHHHHHHHHHHHHHHHHHHHHHHHHHHHHHHHHHHHHHHHHHHHHHHHHHHHHHHHHHHHHHHHHHHHHTS-SEEEEE-TTSSEEEEEEEEEEEETTEEEEEEEEEEEEE-SSS-EEEEEEEEEEEETTEEPP--TTTSEEEEEEE-TT-EEEEEEEEEETT--EEEEEEEEEP-

Radius of gyration: 79.92 Å; chains: 1; bounding box: 142×68×213 Å

pLDDT: mean 87.72, std 10.62, range [52.47, 98.06]